Protein AF-A0A2U3KIM7-F1 (afdb_monomer_lite)

Structure (mmCIF, N/CA/C/O backbone):
data_AF-A0A2U3KIM7-F1
#
_entry.id   AF-A0A2U3KIM7-F1
#
loop_
_atom_site.group_PDB
_atom_site.id
_atom_site.type_symbol
_atom_site.label_atom_id
_atom_site.label_alt_id
_atom_site.label_comp_id
_atom_site.label_asym_id
_atom_site.label_entity_id
_atom_site.label_seq_id
_atom_site.pdbx_PDB_ins_code
_atom_site.Cartn_x
_atom_site.Cartn_y
_atom_site.Cartn_z
_atom_site.occupancy
_atom_site.B_iso_or_equiv
_atom_site.auth_seq_id
_atom_site.auth_comp_id
_atom_site.auth_asym_id
_atom_site.auth_atom_id
_atom_site.pdbx_PDB_model_num
ATOM 1 N N . MET A 1 1 ? 3.245 14.569 -12.315 1.00 52.94 1 MET A N 1
ATOM 2 C CA . MET A 1 1 ? 4.004 13.387 -12.781 1.00 52.94 1 MET A CA 1
ATOM 3 C C . MET A 1 1 ? 5.192 13.248 -11.845 1.00 52.94 1 MET A C 1
ATOM 5 O O . MET A 1 1 ? 5.835 14.264 -11.620 1.00 52.94 1 MET A O 1
ATOM 9 N N . ALA A 1 2 ? 5.418 12.082 -11.234 1.00 75.06 2 ALA A N 1
ATOM 10 C CA . ALA A 1 2 ? 6.559 11.905 -10.331 1.00 75.06 2 ALA A CA 1
ATOM 11 C C . ALA A 1 2 ? 7.874 12.003 -11.119 1.00 75.06 2 ALA A C 1
ATOM 13 O O . ALA A 1 2 ? 7.966 11.483 -12.234 1.00 75.06 2 ALA A O 1
ATOM 14 N N . SER A 1 3 ? 8.875 12.676 -10.561 1.00 87.75 3 SER A N 1
ATOM 15 C CA . SER A 1 3 ? 10.201 12.783 -11.170 1.00 87.75 3 SER A CA 1
ATOM 16 C C . SER A 1 3 ? 10.954 11.450 -11.094 1.00 87.75 3 SER A C 1
ATOM 18 O O . SER A 1 3 ? 10.698 10.617 -10.224 1.00 87.75 3 SER A O 1
ATOM 20 N N . ILE A 1 4 ? 11.939 11.246 -11.976 1.00 88.81 4 ILE A N 1
ATOM 21 C CA . ILE A 1 4 ? 12.802 10.050 -11.933 1.00 88.81 4 ILE A CA 1
ATOM 22 C C . ILE A 1 4 ? 13.505 9.935 -10.572 1.00 88.81 4 ILE A C 1
ATOM 24 O O . ILE A 1 4 ? 13.673 8.826 -10.068 1.00 88.81 4 ILE A O 1
ATOM 28 N N . ASN A 1 5 ? 13.859 11.068 -9.954 1.00 90.06 5 ASN A N 1
ATOM 29 C CA . ASN A 1 5 ? 14.461 11.073 -8.626 1.00 90.06 5 ASN A CA 1
ATOM 30 C C . ASN A 1 5 ? 13.493 10.556 -7.553 1.00 90.06 5 ASN A C 1
ATOM 32 O O . ASN A 1 5 ? 13.847 9.650 -6.806 1.00 90.06 5 ASN A O 1
ATOM 36 N N . GLU A 1 6 ? 12.249 11.041 -7.540 1.00 90.88 6 GLU A N 1
ATOM 37 C CA . GLU A 1 6 ? 11.217 10.558 -6.610 1.00 90.88 6 GLU A CA 1
ATOM 38 C C . GLU A 1 6 ? 10.935 9.064 -6.806 1.00 90.88 6 GLU A C 1
ATOM 40 O O . GLU A 1 6 ? 10.792 8.326 -5.833 1.00 90.88 6 GLU A O 1
ATOM 45 N N . ILE A 1 7 ? 10.902 8.589 -8.057 1.00 92.12 7 ILE A N 1
ATOM 46 C CA . ILE A 1 7 ? 10.733 7.162 -8.356 1.00 92.12 7 ILE A CA 1
ATOM 47 C C . ILE A 1 7 ? 11.924 6.361 -7.814 1.00 92.12 7 ILE A C 1
ATOM 49 O O . ILE A 1 7 ? 11.733 5.328 -7.171 1.00 92.12 7 ILE A O 1
ATOM 53 N N . ALA A 1 8 ? 13.152 6.831 -8.030 1.00 93.19 8 ALA A N 1
ATOM 54 C CA . ALA A 1 8 ? 14.349 6.168 -7.530 1.00 93.19 8 ALA A CA 1
ATOM 55 C C . ALA A 1 8 ? 14.376 6.127 -5.993 1.00 93.19 8 ALA A C 1
ATOM 57 O O . ALA A 1 8 ? 14.608 5.064 -5.416 1.00 93.19 8 ALA A O 1
ATOM 58 N N . GLU A 1 9 ? 14.090 7.242 -5.320 1.00 92.94 9 GLU A N 1
ATOM 59 C CA . GLU A 1 9 ? 13.983 7.337 -3.859 1.00 92.94 9 GLU A CA 1
ATOM 60 C C . GLU A 1 9 ? 12.891 6.403 -3.316 1.00 92.94 9 GLU A C 1
ATOM 62 O O . GLU A 1 9 ? 13.122 5.627 -2.381 1.00 92.94 9 GLU A O 1
ATOM 67 N N . ALA A 1 10 ? 11.722 6.382 -3.956 1.00 92.44 10 ALA A N 1
ATOM 68 C CA . ALA A 1 10 ? 10.619 5.520 -3.564 1.00 92.44 10 ALA A CA 1
ATOM 69 C C . ALA A 1 10 ? 10.944 4.035 -3.722 1.00 92.44 10 ALA A C 1
ATOM 71 O O . ALA A 1 10 ? 10.608 3.263 -2.829 1.00 92.44 10 ALA A O 1
ATOM 72 N N . ILE A 1 11 ? 11.657 3.618 -4.774 1.00 92.94 11 ILE A N 1
ATOM 73 C CA . ILE A 1 11 ? 12.003 2.204 -4.998 1.00 92.94 11 ILE A CA 1
ATOM 74 C C . ILE A 1 11 ? 13.241 1.787 -4.190 1.00 92.94 11 ILE A C 1
ATOM 76 O O . ILE A 1 11 ? 13.219 0.764 -3.511 1.00 92.94 11 ILE A O 1
ATOM 80 N N . TYR A 1 12 ? 14.302 2.592 -4.164 1.00 93.19 12 TYR A N 1
ATOM 81 C CA . TYR A 1 12 ? 15.618 2.184 -3.646 1.00 93.19 12 TYR A CA 1
ATOM 82 C C . TYR A 1 12 ? 16.113 2.975 -2.432 1.00 93.19 12 TYR A C 1
ATOM 84 O O . TYR A 1 12 ? 17.057 2.545 -1.776 1.00 93.19 12 TYR A O 1
ATOM 92 N N . GLY A 1 13 ? 15.491 4.109 -2.109 1.00 91.19 13 GLY A N 1
ATOM 93 C CA . GLY A 1 13 ? 15.881 4.937 -0.967 1.00 91.19 13 GLY A CA 1
ATOM 94 C C . GLY A 1 13 ? 15.505 4.335 0.384 1.00 91.19 13 GLY A C 1
ATOM 95 O O . GLY A 1 13 ? 14.656 3.449 0.482 1.00 91.19 13 GLY A O 1
ATOM 96 N N . THR A 1 14 ? 16.110 4.843 1.446 1.00 89.94 14 THR A N 1
ATOM 97 C CA . THR A 1 14 ? 15.705 4.549 2.825 1.00 89.94 14 THR A CA 1
ATOM 98 C C . THR A 1 14 ? 15.323 5.842 3.523 1.00 89.94 14 THR A C 1
ATOM 100 O O . THR A 1 14 ? 15.784 6.916 3.139 1.00 89.94 14 THR A O 1
ATOM 103 N N . GLU A 1 15 ? 14.448 5.757 4.522 1.00 88.88 15 GLU A N 1
ATOM 104 C CA . GLU A 1 15 ? 14.109 6.926 5.326 1.00 88.88 15 GLU A CA 1
ATOM 105 C C . GLU A 1 15 ? 15.321 7.316 6.184 1.00 88.88 15 GLU A C 1
ATOM 107 O O . GLU A 1 15 ? 15.834 6.515 6.967 1.00 88.88 15 GLU A O 1
ATOM 112 N N . GLN A 1 16 ? 15.816 8.537 5.989 1.00 85.56 16 GLN A N 1
ATOM 113 C CA . GLN A 1 16 ? 16.973 9.084 6.690 1.00 85.56 16 GLN A CA 1
ATOM 114 C C . GLN A 1 16 ? 16.682 10.514 7.144 1.00 85.56 16 GLN A C 1
ATOM 116 O O . GLN A 1 16 ? 16.015 11.284 6.455 1.00 85.56 16 GLN A O 1
ATOM 121 N N . GLY A 1 17 ? 17.206 10.881 8.309 1.00 77.00 17 GLY A N 1
ATOM 122 C CA . GLY A 1 17 ? 17.091 12.220 8.881 1.00 77.00 17 GLY A CA 1
ATOM 123 C C . GLY A 1 17 ? 17.516 12.207 10.344 1.00 77.00 17 GLY A C 1
ATOM 124 O O . GLY A 1 17 ? 17.283 11.220 11.042 1.00 77.00 17 GLY A O 1
ATOM 125 N N . LYS A 1 18 ? 18.179 13.279 10.791 1.00 65.06 18 LYS A N 1
ATOM 126 C CA . LYS A 1 18 ? 18.635 13.410 12.185 1.00 65.06 18 LYS A CA 1
ATOM 127 C C . LYS A 1 18 ? 17.477 13.729 13.132 1.00 65.06 18 LYS A C 1
ATOM 129 O O . LYS A 1 18 ? 17.447 13.200 14.236 1.00 65.06 18 LYS A O 1
ATOM 134 N N . ASP A 1 19 ? 16.504 14.507 12.656 1.00 69.94 19 ASP A N 1
ATOM 135 C CA . ASP A 1 19 ? 15.323 14.892 13.426 1.00 69.94 19 ASP A CA 1
ATOM 136 C C . ASP A 1 19 ? 14.083 14.193 12.893 1.00 69.94 19 ASP A C 1
ATOM 138 O O . ASP A 1 19 ? 13.948 13.958 11.691 1.00 69.94 19 ASP A O 1
ATOM 142 N N . THR A 1 20 ? 13.125 13.927 13.780 1.00 64.19 20 THR A N 1
ATOM 143 C CA . THR A 1 20 ? 11.857 13.292 13.410 1.00 64.19 20 THR A CA 1
ATOM 144 C C . THR A 1 20 ? 11.154 14.062 12.291 1.00 64.19 20 THR A C 1
ATOM 146 O O . THR A 1 20 ? 10.664 13.440 11.360 1.00 64.19 20 THR A O 1
ATOM 149 N N . ASN A 1 21 ? 11.155 15.396 12.296 1.00 67.25 21 ASN A N 1
ATOM 150 C CA . ASN A 1 21 ? 10.458 16.203 11.283 1.00 67.25 21 ASN A CA 1
ATOM 151 C C . ASN A 1 21 ? 11.204 16.374 9.948 1.00 67.25 21 ASN A C 1
ATOM 153 O O . ASN A 1 21 ? 10.602 16.849 8.989 1.00 67.25 21 ASN A O 1
ATOM 157 N N . SER A 1 22 ? 12.476 15.975 9.854 1.00 74.75 22 SER A N 1
ATOM 158 C CA . SER A 1 22 ? 13.285 16.108 8.632 1.00 74.75 22 SER A CA 1
ATOM 159 C C . SER A 1 22 ? 13.544 14.782 7.913 1.00 74.75 22 SER A C 1
ATOM 161 O O . SER A 1 22 ? 14.245 14.770 6.901 1.00 74.75 22 SER A O 1
ATOM 163 N N . LYS A 1 23 ? 12.962 13.672 8.393 1.00 84.69 23 LYS A N 1
ATOM 164 C CA . LYS A 1 23 ? 13.123 12.342 7.790 1.00 84.69 23 LYS A CA 1
ATOM 165 C C . LYS A 1 23 ? 12.540 12.284 6.384 1.00 84.69 23 LYS A C 1
ATOM 167 O O . LYS A 1 23 ? 11.332 12.413 6.208 1.00 84.69 23 LYS A O 1
ATOM 172 N N . ARG A 1 24 ? 13.389 12.061 5.384 1.00 87.38 24 ARG A N 1
ATOM 173 C CA . ARG A 1 24 ? 13.010 11.939 3.969 1.00 87.38 24 ARG A CA 1
ATOM 174 C C . ARG A 1 24 ? 13.570 10.654 3.385 1.00 87.38 24 ARG A C 1
ATOM 176 O O . ARG A 1 24 ? 14.497 10.062 3.934 1.00 87.38 24 ARG A O 1
ATOM 183 N N . LEU A 1 25 ? 13.007 10.227 2.262 1.00 88.12 25 LEU A N 1
ATOM 184 C CA . LEU A 1 25 ? 13.584 9.149 1.470 1.00 88.12 25 LEU A CA 1
ATOM 185 C C . LEU A 1 25 ? 14.869 9.650 0.819 1.00 88.12 25 LEU A C 1
ATOM 187 O O . LEU A 1 25 ? 14.854 10.634 0.090 1.00 88.12 25 LEU A O 1
ATOM 191 N N . VAL A 1 26 ? 15.982 8.981 1.104 1.00 89.06 26 VAL A N 1
ATOM 192 C CA . VAL A 1 26 ? 17.290 9.347 0.562 1.00 89.06 26 VAL A CA 1
ATOM 193 C C . VAL A 1 26 ? 17.934 8.119 -0.061 1.00 89.06 26 VAL A C 1
ATOM 195 O O . VAL A 1 26 ? 17.906 7.015 0.493 1.00 89.06 26 VAL A O 1
ATOM 198 N N . LEU A 1 27 ? 18.516 8.307 -1.242 1.00 88.81 27 LEU A N 1
ATOM 199 C CA . LEU A 1 27 ? 19.324 7.289 -1.897 1.00 88.81 27 LEU A CA 1
ATOM 200 C C . LEU A 1 27 ? 20.689 7.181 -1.227 1.00 88.81 27 LEU A C 1
ATOM 202 O O . LEU A 1 27 ? 21.325 8.179 -0.898 1.00 88.81 27 LEU A O 1
ATOM 206 N N . ARG A 1 28 ? 21.182 5.952 -1.080 1.00 85.38 28 ARG A N 1
ATOM 207 C CA . ARG A 1 28 ? 22.551 5.734 -0.619 1.00 85.38 28 ARG A CA 1
ATOM 208 C C . ARG A 1 28 ? 23.532 6.315 -1.639 1.00 85.38 28 ARG A C 1
ATOM 210 O O . ARG A 1 28 ? 23.523 5.916 -2.804 1.00 85.38 28 ARG A O 1
ATOM 217 N N . THR A 1 29 ? 24.391 7.217 -1.181 1.00 85.44 29 THR A N 1
ATOM 218 C CA . THR A 1 29 ? 25.494 7.773 -1.967 1.00 85.44 29 THR A CA 1
ATOM 219 C C . THR A 1 29 ? 26.794 7.034 -1.667 1.00 85.44 29 THR A C 1
ATOM 221 O O . THR A 1 29 ? 26.966 6.439 -0.599 1.00 85.44 29 THR A O 1
ATOM 224 N N . ASN A 1 30 ? 27.726 7.074 -2.616 1.00 81.12 30 ASN A N 1
ATOM 225 C CA . ASN A 1 30 ? 29.081 6.578 -2.390 1.00 81.12 30 ASN A CA 1
ATOM 226 C C . ASN A 1 30 ? 29.843 7.481 -1.401 1.00 81.12 30 ASN A C 1
ATOM 228 O O . ASN A 1 30 ? 29.477 8.635 -1.188 1.00 81.12 30 ASN A O 1
ATOM 232 N N . SER A 1 31 ? 30.915 6.952 -0.804 1.00 70.94 31 SER A N 1
ATOM 233 C CA . SER A 1 31 ? 31.724 7.609 0.239 1.00 70.94 31 SER A CA 1
ATOM 234 C C . SER A 1 31 ? 32.586 8.782 -0.246 1.00 70.94 31 SER A C 1
ATOM 236 O O . SER A 1 31 ? 33.329 9.360 0.548 1.00 70.94 31 SER A O 1
ATOM 238 N N . ASP A 1 32 ? 32.514 9.130 -1.530 1.00 71.69 32 ASP A N 1
ATOM 239 C CA . ASP A 1 32 ? 33.247 10.258 -2.093 1.00 71.69 32 ASP A CA 1
ATOM 240 C C . ASP A 1 32 ? 32.590 11.580 -1.665 1.00 71.69 32 ASP A C 1
ATOM 242 O O . ASP A 1 32 ? 31.481 11.916 -2.088 1.00 71.69 32 ASP A O 1
ATOM 246 N N . LYS A 1 33 ? 33.272 12.317 -0.781 1.00 64.50 33 LYS A N 1
ATOM 247 C CA . LYS A 1 33 ? 32.775 13.569 -0.190 1.00 64.50 33 LYS A CA 1
ATOM 248 C C . LYS A 1 33 ? 32.743 14.729 -1.189 1.00 64.50 33 LYS A C 1
ATOM 250 O O . LYS A 1 33 ? 32.050 15.706 -0.928 1.00 64.50 33 LYS A O 1
ATOM 255 N N . GLN A 1 34 ? 33.498 14.647 -2.285 1.00 65.00 34 GLN A N 1
ATOM 256 C CA . GLN A 1 34 ? 33.622 15.735 -3.262 1.00 65.00 34 GLN A CA 1
ATOM 257 C C . GLN A 1 34 ? 32.635 15.587 -4.424 1.00 65.00 34 GLN A C 1
ATOM 259 O O . GLN A 1 34 ? 32.196 16.594 -4.973 1.00 65.00 34 GLN A O 1
ATOM 264 N N . ASN A 1 35 ? 32.231 14.358 -4.763 1.00 67.12 35 ASN A N 1
ATOM 265 C CA . ASN A 1 35 ? 31.197 14.097 -5.765 1.00 67.12 35 ASN A CA 1
ATOM 266 C C . ASN A 1 35 ? 30.319 12.895 -5.363 1.00 67.12 35 ASN A C 1
ATOM 268 O O . ASN A 1 35 ? 30.551 11.769 -5.823 1.00 67.12 35 ASN A O 1
ATOM 272 N N . PRO A 1 36 ? 29.311 13.101 -4.496 1.00 71.88 36 PRO A N 1
ATOM 273 C CA . PRO A 1 36 ? 28.438 12.026 -4.050 1.00 71.88 36 PRO A CA 1
ATOM 274 C C . PRO A 1 36 ? 27.567 11.537 -5.211 1.00 71.88 36 PRO A C 1
ATOM 276 O O . PRO A 1 36 ? 26.540 12.123 -5.550 1.00 71.88 36 PRO A O 1
ATOM 279 N N . LYS A 1 37 ? 27.961 10.419 -5.822 1.00 78.12 37 LYS A N 1
ATOM 280 C CA . LYS A 1 37 ? 27.147 9.737 -6.833 1.00 78.12 37 LYS A CA 1
ATOM 281 C C . LYS A 1 37 ? 26.125 8.830 -6.153 1.00 78.12 37 LYS A C 1
ATOM 283 O O . LYS A 1 37 ? 26.481 8.038 -5.279 1.00 78.12 37 LYS A O 1
ATOM 288 N N . ALA A 1 38 ? 24.871 8.921 -6.592 1.00 86.00 38 ALA A N 1
ATOM 289 C CA . ALA A 1 38 ? 23.799 8.001 -6.225 1.00 86.00 38 ALA A CA 1
ATOM 290 C C . ALA A 1 38 ? 23.669 6.918 -7.317 1.00 86.00 38 ALA A C 1
ATOM 292 O O . ALA A 1 38 ? 22.984 7.144 -8.317 1.00 86.00 38 ALA A O 1
ATOM 293 N N . PRO A 1 39 ? 24.314 5.742 -7.178 1.00 87.50 39 PRO A N 1
ATOM 294 C CA . PRO A 1 39 ? 24.317 4.719 -8.229 1.00 87.50 39 PRO A CA 1
ATOM 295 C C . PRO A 1 39 ? 22.904 4.237 -8.581 1.00 87.50 39 PRO A C 1
ATOM 297 O O . PRO A 1 39 ? 22.605 3.979 -9.742 1.00 87.50 39 PRO A O 1
ATOM 300 N N . MET A 1 40 ? 22.008 4.189 -7.591 1.00 90.44 40 MET A N 1
ATOM 301 C CA . MET A 1 40 ? 20.617 3.779 -7.797 1.00 90.44 40 MET A CA 1
ATOM 302 C C . MET A 1 40 ? 19.799 4.805 -8.590 1.00 90.44 40 MET A C 1
ATOM 304 O O . MET A 1 40 ? 18.841 4.418 -9.253 1.00 90.44 40 MET A O 1
ATOM 308 N N . LEU A 1 41 ? 20.178 6.089 -8.558 1.00 91.44 41 LEU A N 1
ATOM 309 C CA . LEU A 1 41 ? 19.543 7.117 -9.384 1.00 91.44 41 LEU A CA 1
ATOM 310 C C . LEU A 1 41 ? 19.918 6.931 -10.854 1.00 91.44 41 LEU A C 1
ATOM 312 O O . LEU A 1 41 ? 19.042 6.943 -11.712 1.00 91.44 41 LEU A O 1
ATOM 316 N N . VAL A 1 42 ? 21.207 6.704 -11.126 1.00 90.62 42 VAL A N 1
ATOM 317 C CA . VAL A 1 42 ? 21.708 6.419 -12.479 1.00 90.62 42 VAL A CA 1
ATOM 318 C C . VAL A 1 42 ? 21.051 5.150 -13.020 1.00 90.62 42 VAL A C 1
ATOM 320 O O . VAL A 1 42 ? 20.480 5.169 -14.104 1.00 90.62 42 VAL A O 1
ATOM 323 N N . PHE A 1 43 ? 21.012 4.085 -12.215 1.00 91.25 43 PHE A N 1
ATOM 324 C CA . PHE A 1 43 ? 20.335 2.842 -12.580 1.00 91.25 43 PHE A CA 1
ATOM 325 C C . PHE A 1 43 ? 18.850 3.051 -12.912 1.00 91.25 43 PHE A C 1
ATOM 327 O O . PHE A 1 43 ? 18.365 2.541 -13.919 1.00 91.25 43 PHE A O 1
ATOM 334 N N . ALA A 1 44 ? 18.116 3.804 -12.085 1.00 92.38 44 ALA A N 1
ATOM 335 C CA . ALA A 1 44 ? 16.711 4.103 -12.347 1.00 92.38 44 ALA A CA 1
ATOM 336 C C . ALA A 1 44 ? 16.531 4.943 -13.621 1.00 92.38 44 ALA A C 1
ATOM 338 O O . ALA A 1 44 ? 15.619 4.671 -14.400 1.00 92.38 44 ALA A O 1
ATOM 339 N N . PHE A 1 45 ? 17.405 5.924 -13.856 1.00 93.38 45 PHE A N 1
ATOM 340 C CA . PHE A 1 45 ? 17.387 6.749 -15.061 1.00 93.38 45 PHE A CA 1
ATOM 341 C C . PHE A 1 45 ? 17.609 5.915 -16.324 1.00 93.38 45 PHE A C 1
ATOM 343 O O . PHE A 1 45 ? 16.783 5.967 -17.231 1.00 93.38 45 PHE A O 1
ATOM 350 N N . ASP A 1 46 ? 18.659 5.093 -16.363 1.00 93.50 46 ASP A N 1
ATOM 351 C CA . ASP A 1 46 ? 18.988 4.268 -17.532 1.00 93.50 46 ASP A CA 1
ATOM 352 C C . ASP A 1 46 ? 17.869 3.277 -17.871 1.00 93.50 46 ASP A C 1
ATOM 354 O O . ASP A 1 46 ? 17.585 3.015 -19.039 1.00 93.50 46 ASP A O 1
ATOM 358 N N . ARG A 1 47 ? 17.192 2.753 -16.845 1.00 93.62 47 ARG A N 1
ATOM 359 C CA . ARG A 1 47 ? 16.075 1.813 -16.991 1.00 93.62 47 ARG A CA 1
ATOM 360 C C . ARG A 1 47 ? 14.774 2.477 -17.436 1.00 93.62 47 ARG A C 1
ATOM 362 O O . ARG A 1 47 ? 14.017 1.858 -18.176 1.00 93.62 47 ARG A O 1
ATOM 369 N N . LEU A 1 48 ? 14.493 3.696 -16.973 1.00 92.81 48 LEU A N 1
ATOM 370 C CA . LEU A 1 48 ? 13.244 4.408 -17.275 1.00 92.81 48 LEU A CA 1
ATOM 371 C C . LEU A 1 48 ? 13.337 5.276 -18.531 1.00 92.81 48 LEU A C 1
ATOM 373 O O . LEU A 1 48 ? 12.308 5.566 -19.139 1.00 92.81 48 LEU A O 1
ATOM 377 N N . ARG A 1 49 ? 14.542 5.681 -18.944 1.00 93.38 49 ARG A N 1
ATOM 378 C CA . ARG A 1 49 ? 14.753 6.521 -20.127 1.00 93.38 49 ARG A CA 1
ATOM 379 C C . ARG A 1 49 ? 14.108 5.930 -21.396 1.00 93.38 49 ARG A C 1
ATOM 381 O O . ARG A 1 49 ? 13.368 6.678 -22.033 1.00 93.38 49 ARG A O 1
ATOM 388 N N . PRO A 1 50 ? 14.283 4.638 -21.746 1.00 93.06 50 PRO A N 1
ATOM 389 C CA . PRO A 1 50 ? 13.618 4.055 -22.917 1.00 93.06 50 PRO A CA 1
ATOM 390 C C . PRO A 1 50 ? 12.090 4.031 -22.786 1.00 93.06 50 PRO A C 1
ATOM 392 O O . PRO A 1 50 ? 11.374 4.188 -23.768 1.00 93.06 50 PRO A O 1
ATOM 395 N N . CYS A 1 51 ? 11.559 3.879 -21.569 1.00 92.19 51 CYS A N 1
ATOM 396 C CA . CYS A 1 51 ? 10.112 3.894 -21.335 1.00 92.19 51 CYS A CA 1
ATOM 397 C C . CYS A 1 51 ? 9.502 5.277 -21.584 1.00 92.19 51 CYS A C 1
ATOM 399 O O . CYS A 1 51 ? 8.361 5.380 -22.030 1.00 92.19 51 CYS A O 1
ATOM 401 N N . ILE A 1 52 ? 10.256 6.335 -21.271 1.00 89.56 52 ILE A N 1
ATOM 402 C CA . ILE A 1 52 ? 9.817 7.726 -21.414 1.00 89.56 52 ILE A CA 1
ATOM 403 C C . ILE A 1 52 ? 9.986 8.209 -22.857 1.00 89.56 52 ILE A C 1
ATOM 405 O O . ILE A 1 52 ? 9.092 8.871 -23.374 1.00 89.56 52 ILE A O 1
ATOM 409 N N . ILE A 1 53 ? 11.122 7.901 -23.493 1.00 93.06 53 ILE A N 1
ATOM 410 C CA . ILE A 1 53 ? 11.451 8.395 -24.839 1.00 93.06 53 ILE A CA 1
ATOM 411 C C . ILE A 1 53 ? 10.819 7.511 -25.915 1.00 93.06 53 ILE A C 1
ATOM 413 O O . ILE A 1 53 ? 10.122 8.014 -26.790 1.00 93.06 53 ILE A O 1
ATOM 417 N N . ASP A 1 54 ? 11.033 6.198 -25.826 1.00 92.31 54 ASP A N 1
ATOM 418 C CA . ASP A 1 54 ? 10.678 5.243 -26.882 1.00 92.31 54 ASP A CA 1
ATOM 419 C C . ASP A 1 54 ? 9.342 4.533 -26.606 1.00 92.31 54 ASP A C 1
ATOM 421 O O . ASP A 1 54 ? 8.917 3.666 -27.366 1.00 92.31 54 ASP A O 1
ATOM 425 N N . GLY A 1 55 ? 8.682 4.855 -25.487 1.00 89.00 55 GLY A N 1
ATOM 426 C CA . GLY A 1 55 ? 7.447 4.192 -25.067 1.00 89.00 55 GLY A CA 1
ATOM 427 C C . GLY A 1 55 ? 7.634 2.716 -24.703 1.00 89.00 55 GLY A C 1
ATOM 428 O O . GLY A 1 55 ? 6.653 1.973 -24.674 1.00 89.00 55 GLY A O 1
ATOM 429 N N . ALA A 1 56 ? 8.872 2.287 -24.427 1.00 91.44 56 ALA A N 1
ATOM 430 C CA . ALA A 1 56 ? 9.183 0.909 -24.068 1.00 91.44 56 ALA A CA 1
ATOM 431 C C . ALA A 1 56 ? 8.427 0.448 -22.808 1.00 91.44 56 ALA A C 1
ATOM 433 O O . ALA A 1 56 ? 8.029 1.252 -21.958 1.00 91.44 56 ALA A O 1
ATOM 434 N N . VAL A 1 57 ? 8.273 -0.871 -22.675 1.00 92.75 57 VAL A N 1
ATOM 435 C CA . VAL A 1 57 ? 7.610 -1.489 -21.520 1.00 92.75 57 VAL A CA 1
ATOM 436 C C . VAL A 1 57 ? 8.334 -1.173 -20.216 1.00 92.75 57 VAL A C 1
ATOM 438 O O . VAL A 1 57 ? 9.567 -1.129 -20.168 1.00 92.75 57 VAL A O 1
ATOM 441 N N . ILE A 1 58 ? 7.575 -0.977 -19.140 1.00 93.50 58 ILE A N 1
ATOM 442 C CA . ILE A 1 58 ? 8.158 -0.658 -17.844 1.00 93.50 58 ILE A CA 1
ATOM 443 C C . ILE A 1 58 ? 8.891 -1.880 -17.256 1.00 93.50 58 ILE A C 1
ATOM 445 O O . ILE A 1 58 ? 8.338 -2.988 -17.244 1.00 93.50 58 ILE A O 1
ATOM 449 N N . PRO A 1 59 ? 10.121 -1.723 -16.726 1.00 94.56 59 PRO A N 1
ATOM 450 C CA . PRO A 1 59 ? 10.884 -2.846 -16.196 1.00 94.56 59 PRO A CA 1
ATOM 451 C C . PRO A 1 59 ? 10.155 -3.539 -15.039 1.00 94.56 59 PRO A C 1
ATOM 453 O O . PRO A 1 59 ? 9.886 -2.954 -13.986 1.00 94.56 59 PRO A O 1
ATOM 456 N N . HIS A 1 60 ? 9.833 -4.818 -15.227 1.00 92.94 60 HIS A N 1
ATOM 457 C CA . HIS A 1 60 ? 9.038 -5.589 -14.270 1.00 92.94 60 HIS A CA 1
ATOM 458 C C . HIS A 1 60 ? 9.733 -5.767 -12.909 1.00 92.94 60 HIS A C 1
ATOM 460 O O . HIS A 1 60 ? 9.074 -5.847 -11.873 1.00 92.94 60 HIS A O 1
ATOM 466 N N . ASP A 1 61 ? 11.063 -5.805 -12.888 1.00 94.31 61 ASP A N 1
ATOM 467 C CA . ASP A 1 61 ? 11.859 -5.831 -11.663 1.00 94.31 61 ASP A CA 1
ATOM 468 C C . ASP A 1 61 ? 11.686 -4.551 -10.833 1.00 94.31 61 ASP A C 1
ATOM 470 O O . ASP A 1 61 ? 11.527 -4.645 -9.616 1.00 94.31 61 ASP A O 1
ATOM 474 N N . MET A 1 62 ? 11.608 -3.381 -11.478 1.00 95.06 62 MET A N 1
ATOM 475 C CA . MET A 1 62 ? 11.321 -2.111 -10.799 1.00 95.06 62 MET A CA 1
ATOM 476 C C . MET A 1 62 ? 9.908 -2.088 -10.212 1.00 95.06 62 MET A C 1
ATOM 478 O O . MET A 1 62 ? 9.727 -1.697 -9.059 1.00 95.06 62 MET A O 1
ATOM 482 N N . VAL A 1 63 ? 8.911 -2.566 -10.966 1.00 95.62 63 VAL A N 1
ATOM 483 C CA . VAL A 1 63 ? 7.523 -2.685 -10.481 1.00 95.62 63 VAL A CA 1
ATOM 484 C C . VAL A 1 63 ? 7.463 -3.619 -9.272 1.00 95.62 63 VAL A C 1
ATOM 486 O O . VAL A 1 63 ? 6.871 -3.282 -8.247 1.00 95.62 63 VAL A O 1
ATOM 489 N N . ARG A 1 64 ? 8.121 -4.781 -9.353 1.00 94.81 64 ARG A N 1
ATOM 490 C CA . ARG A 1 64 ? 8.190 -5.745 -8.250 1.00 94.81 64 ARG A CA 1
ATOM 491 C C . ARG A 1 64 ? 8.856 -5.141 -7.015 1.00 94.81 64 ARG A C 1
ATOM 493 O O . ARG A 1 64 ? 8.339 -5.327 -5.916 1.00 94.81 64 ARG A O 1
ATOM 500 N N . ALA A 1 65 ? 9.969 -4.429 -7.183 1.00 94.81 65 ALA A N 1
ATOM 501 C CA . ALA A 1 65 ? 10.668 -3.766 -6.086 1.00 94.81 65 ALA A CA 1
ATOM 502 C C . ALA A 1 65 ? 9.782 -2.704 -5.414 1.00 94.81 65 ALA A C 1
ATOM 504 O O . ALA A 1 65 ? 9.672 -2.690 -4.188 1.00 94.81 65 ALA A O 1
ATOM 505 N N . ALA A 1 66 ? 9.079 -1.888 -6.205 1.00 95.94 66 ALA A N 1
ATOM 506 C CA . ALA A 1 66 ? 8.139 -0.893 -5.696 1.00 95.94 66 ALA A CA 1
ATOM 507 C C . ALA A 1 66 ? 7.002 -1.536 -4.887 1.00 95.94 66 ALA A C 1
ATOM 509 O O . ALA A 1 66 ? 6.721 -1.109 -3.770 1.00 95.94 66 ALA A O 1
ATOM 510 N N . VAL A 1 67 ? 6.390 -2.607 -5.410 1.00 95.94 67 VAL A N 1
ATOM 511 C CA . VAL A 1 67 ? 5.318 -3.345 -4.721 1.00 95.94 67 VAL A CA 1
ATOM 512 C C . VAL A 1 67 ? 5.819 -3.955 -3.415 1.00 95.94 67 VAL A C 1
ATOM 514 O O . VAL A 1 67 ? 5.169 -3.796 -2.386 1.00 95.94 67 VAL A O 1
ATOM 517 N N . GLN A 1 68 ? 6.976 -4.623 -3.419 1.00 94.75 68 GLN A N 1
ATOM 518 C CA . GLN A 1 68 ? 7.551 -5.225 -2.207 1.00 94.75 68 GLN A CA 1
ATOM 519 C C . GLN A 1 68 ? 7.820 -4.182 -1.124 1.00 94.75 68 GLN A C 1
ATOM 521 O O . GLN A 1 68 ? 7.535 -4.409 0.050 1.00 94.75 68 GLN A O 1
ATOM 526 N N . LYS A 1 69 ? 8.320 -3.017 -1.526 1.00 94.31 69 LYS A N 1
ATOM 527 C CA . LYS A 1 69 ? 8.630 -1.927 -0.611 1.00 94.31 69 LYS A CA 1
ATOM 528 C C . LYS A 1 69 ? 7.371 -1.250 -0.058 1.00 94.31 69 LYS A C 1
ATOM 530 O O . LYS A 1 69 ? 7.259 -1.083 1.152 1.00 94.31 69 LYS A O 1
ATOM 535 N N . ALA A 1 70 ? 6.375 -0.988 -0.905 1.00 96.31 70 ALA A N 1
ATOM 536 C CA . ALA A 1 70 ? 5.055 -0.508 -0.482 1.00 96.31 70 ALA A CA 1
ATOM 537 C C . ALA A 1 70 ? 4.284 -1.532 0.373 1.00 96.31 70 ALA A C 1
ATOM 539 O O . ALA A 1 70 ? 3.410 -1.162 1.147 1.00 96.31 70 ALA A O 1
ATOM 540 N N . SER A 1 71 ? 4.617 -2.823 0.282 1.00 95.88 71 SER A N 1
ATOM 541 C CA . SER A 1 71 ? 4.030 -3.864 1.135 1.00 95.88 71 SER A CA 1
ATOM 542 C C . SER A 1 71 ? 4.524 -3.813 2.587 1.00 95.88 71 SER A C 1
ATOM 544 O O . SER A 1 71 ? 3.997 -4.548 3.422 1.00 95.88 71 SER A O 1
ATOM 546 N N . ASN A 1 72 ? 5.537 -2.996 2.896 1.00 94.81 72 ASN A N 1
ATOM 547 C CA . ASN A 1 72 ? 6.145 -2.891 4.219 1.00 94.81 72 ASN A CA 1
ATOM 548 C C . ASN A 1 72 ? 6.030 -1.459 4.788 1.00 94.81 72 ASN A C 1
ATOM 550 O O . ASN A 1 72 ? 7.026 -0.734 4.829 1.00 94.81 72 ASN A O 1
ATOM 554 N N . PRO A 1 73 ? 4.839 -1.038 5.254 1.00 93.75 73 PRO A N 1
ATOM 555 C CA . PRO A 1 73 ? 4.645 0.289 5.846 1.00 93.75 73 PRO A CA 1
ATOM 556 C C . PRO A 1 73 ? 5.498 0.525 7.100 1.00 93.75 73 PRO A C 1
ATOM 558 O O . PRO A 1 73 ? 5.863 1.660 7.377 1.00 93.75 73 PRO A O 1
ATOM 561 N N . LEU A 1 74 ? 5.873 -0.535 7.829 1.00 93.50 74 LEU A N 1
ATOM 562 C CA . LEU A 1 74 ? 6.704 -0.450 9.038 1.00 93.50 74 LEU A CA 1
ATOM 563 C C . LEU A 1 74 ? 8.136 0.035 8.773 1.00 93.50 74 LEU A C 1
ATOM 565 O O . LEU A 1 74 ? 8.850 0.360 9.716 1.00 93.50 74 LEU A O 1
ATOM 569 N N . ALA A 1 75 ? 8.568 0.072 7.511 1.00 92.12 75 ALA A N 1
ATOM 570 C CA . ALA A 1 75 ? 9.864 0.624 7.132 1.00 92.12 75 ALA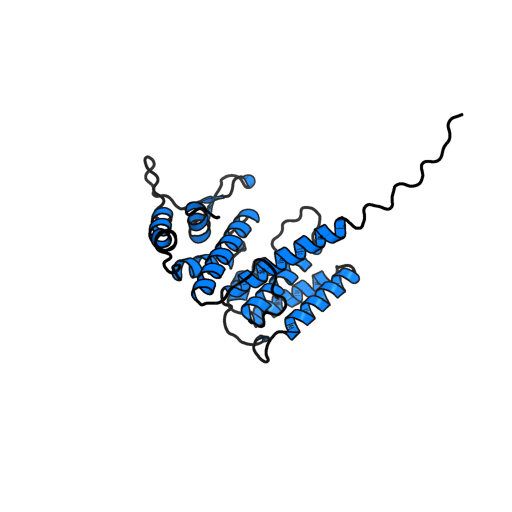 A CA 1
ATOM 571 C C . ALA A 1 75 ? 9.926 2.160 7.222 1.00 92.12 75 ALA A C 1
ATOM 573 O O . ALA A 1 75 ? 11.002 2.724 7.018 1.00 92.12 75 ALA A O 1
ATOM 574 N N . TYR A 1 76 ? 8.796 2.823 7.486 1.00 92.00 76 TYR A N 1
ATOM 575 C CA . TYR A 1 76 ? 8.673 4.275 7.507 1.00 92.00 76 TYR A CA 1
ATOM 576 C C . TYR A 1 76 ? 8.093 4.737 8.834 1.00 92.00 76 TYR A C 1
ATOM 578 O O . TYR A 1 76 ? 7.022 4.299 9.250 1.00 92.00 76 TYR A O 1
ATOM 586 N N . GLU A 1 77 ? 8.767 5.679 9.474 1.00 88.81 77 GLU A N 1
ATOM 587 C CA . GLU A 1 77 ? 8.232 6.368 10.639 1.00 88.81 77 GLU A CA 1
ATOM 588 C C . GLU A 1 77 ? 7.220 7.439 10.233 1.00 88.81 77 GLU A C 1
ATOM 590 O O . GLU A 1 77 ? 6.270 7.714 10.968 1.00 88.81 77 GLU A O 1
ATOM 595 N N . LYS A 1 78 ? 7.413 8.070 9.067 1.00 89.38 78 LYS A N 1
ATOM 596 C CA . LYS A 1 78 ? 6.518 9.124 8.588 1.00 89.38 78 LYS A CA 1
ATOM 597 C C . LYS A 1 78 ? 5.510 8.612 7.573 1.00 89.38 78 LYS A C 1
ATOM 599 O O . LYS A 1 78 ? 5.862 8.096 6.514 1.00 89.38 78 LYS A O 1
ATOM 604 N N . GLU A 1 79 ? 4.234 8.889 7.853 1.00 88.56 79 GLU A N 1
ATOM 605 C CA . GLU A 1 79 ? 3.121 8.512 6.977 1.00 88.56 79 GLU A CA 1
ATOM 606 C C . GLU A 1 79 ? 3.281 9.087 5.562 1.00 88.56 79 GLU A C 1
ATOM 608 O O . GLU A 1 79 ? 2.974 8.398 4.593 1.00 88.56 79 GLU A O 1
ATOM 613 N N . PHE A 1 80 ? 3.807 10.308 5.414 1.00 90.19 80 PHE A N 1
ATOM 614 C CA . PHE A 1 80 ? 3.993 10.906 4.090 1.00 90.19 80 PHE A CA 1
ATOM 615 C C . PHE A 1 80 ? 5.009 10.128 3.234 1.00 90.19 80 PHE A C 1
ATOM 617 O O . PHE A 1 80 ? 4.763 9.930 2.049 1.00 90.19 80 PHE A O 1
ATOM 624 N N . ASN A 1 81 ? 6.101 9.620 3.825 1.00 92.88 81 ASN A N 1
ATOM 625 C CA . ASN A 1 81 ? 7.097 8.820 3.106 1.00 92.88 81 ASN A CA 1
ATOM 626 C C . ASN A 1 81 ? 6.482 7.502 2.622 1.00 92.88 81 ASN A C 1
ATOM 628 O O . ASN A 1 81 ? 6.661 7.118 1.465 1.00 92.88 81 ASN A O 1
ATOM 632 N N . TYR A 1 82 ? 5.691 6.851 3.479 1.00 94.19 82 TYR A N 1
ATOM 633 C CA . TYR A 1 82 ? 4.939 5.661 3.091 1.00 94.19 82 TYR A CA 1
ATOM 634 C C . TYR A 1 82 ? 3.922 5.954 1.976 1.00 94.19 82 TYR A C 1
ATOM 636 O O . TYR A 1 82 ? 3.868 5.219 0.991 1.00 94.19 82 TYR A O 1
ATOM 644 N N . GLN A 1 83 ? 3.153 7.044 2.080 1.00 92.88 83 GLN A N 1
ATOM 645 C CA . GLN A 1 83 ? 2.185 7.440 1.051 1.00 92.88 83 GLN A CA 1
ATOM 646 C C . GLN A 1 83 ? 2.863 7.706 -0.301 1.00 92.88 83 GLN A C 1
ATOM 648 O O . GLN A 1 83 ? 2.373 7.232 -1.324 1.00 92.88 83 GLN A O 1
ATOM 653 N N . CYS A 1 84 ? 4.014 8.389 -0.324 1.00 93.44 84 CYS A N 1
ATOM 654 C CA . CYS A 1 84 ? 4.793 8.589 -1.549 1.00 93.44 84 CYS A CA 1
ATOM 655 C C . CYS A 1 84 ? 5.173 7.253 -2.204 1.00 93.44 84 CYS A C 1
ATOM 657 O O . CYS A 1 84 ? 4.960 7.064 -3.403 1.00 93.44 84 CYS A O 1
ATOM 659 N N . VAL A 1 85 ? 5.682 6.303 -1.416 1.00 95.94 85 VAL A N 1
ATOM 660 C CA . VAL A 1 85 ? 6.070 4.969 -1.901 1.00 95.94 85 VAL A CA 1
ATOM 661 C C . VAL A 1 85 ? 4.859 4.196 -2.419 1.00 95.94 85 VAL A C 1
ATOM 663 O O . VAL A 1 85 ? 4.929 3.608 -3.497 1.00 95.94 85 VAL A O 1
ATOM 666 N N . LEU A 1 86 ? 3.739 4.229 -1.693 1.00 95.88 86 LEU A N 1
ATOM 667 C CA . LEU A 1 86 ? 2.493 3.576 -2.085 1.00 95.88 86 LEU A CA 1
ATOM 668 C C . LEU A 1 86 ? 1.956 4.127 -3.412 1.00 95.88 86 LEU A C 1
ATOM 670 O O . LEU A 1 86 ? 1.662 3.346 -4.319 1.00 95.88 86 LEU A O 1
ATOM 674 N N . HIS A 1 87 ? 1.863 5.452 -3.557 1.00 94.75 87 HIS A N 1
ATOM 675 C CA . HIS A 1 87 ? 1.349 6.084 -4.774 1.00 94.75 87 HIS A CA 1
ATOM 676 C C . HIS A 1 87 ? 2.259 5.826 -5.982 1.00 94.75 87 HIS A C 1
ATOM 678 O O . HIS A 1 87 ? 1.767 5.567 -7.085 1.00 94.75 87 HIS A O 1
ATOM 684 N N . ILE A 1 88 ? 3.583 5.847 -5.793 1.00 95.44 88 ILE A N 1
ATOM 685 C CA . ILE A 1 88 ? 4.540 5.523 -6.859 1.00 95.44 88 ILE A CA 1
ATOM 686 C C . ILE A 1 88 ? 4.422 4.046 -7.245 1.00 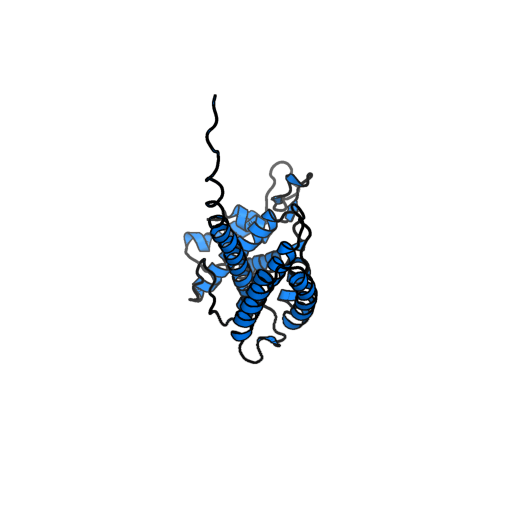95.44 88 ILE A C 1
ATOM 688 O O . ILE A 1 88 ? 4.321 3.742 -8.432 1.00 95.44 88 ILE A O 1
ATOM 692 N N . ALA A 1 89 ? 4.344 3.129 -6.276 1.00 96.06 89 ALA A N 1
ATOM 693 C CA . ALA A 1 89 ? 4.136 1.709 -6.554 1.00 96.06 89 ALA A CA 1
ATOM 694 C C . ALA A 1 89 ? 2.831 1.464 -7.324 1.00 96.06 89 ALA A C 1
ATOM 696 O O . ALA A 1 89 ? 2.833 0.736 -8.318 1.00 96.06 89 ALA A O 1
ATOM 697 N N . CYS A 1 90 ? 1.738 2.121 -6.926 1.00 95.38 90 CYS A N 1
ATOM 698 C CA . CYS A 1 90 ? 0.464 2.063 -7.638 1.00 95.38 90 CYS A CA 1
ATOM 699 C C . CYS A 1 90 ? 0.590 2.609 -9.065 1.00 95.38 90 CYS A C 1
ATOM 701 O O . CYS A 1 90 ? 0.119 1.969 -9.998 1.00 95.38 90 CYS A O 1
ATOM 703 N N . SER A 1 91 ? 1.276 3.735 -9.263 1.00 93.75 91 SER A N 1
ATOM 704 C CA . SER A 1 91 ? 1.471 4.341 -10.589 1.00 93.75 91 SER A CA 1
ATOM 705 C C . SER A 1 91 ? 2.268 3.432 -11.533 1.00 93.75 91 SER A C 1
ATOM 707 O O . SER A 1 91 ? 1.854 3.200 -12.670 1.00 93.75 91 SER A O 1
ATOM 709 N N . LEU A 1 92 ? 3.373 2.854 -11.048 1.00 94.44 92 LEU A N 1
ATOM 710 C CA . LEU A 1 92 ? 4.192 1.898 -11.806 1.00 94.44 92 LEU A CA 1
ATOM 711 C C . LEU A 1 92 ? 3.396 0.637 -12.156 1.00 94.44 92 LEU A C 1
ATOM 713 O O . LEU A 1 92 ? 3.498 0.111 -13.263 1.00 94.44 92 LEU A O 1
ATOM 717 N N . LEU A 1 93 ? 2.570 0.167 -11.223 1.00 94.81 93 LEU A N 1
ATOM 718 C CA . LEU A 1 93 ? 1.733 -1.002 -11.427 1.00 94.81 93 LEU A CA 1
ATOM 719 C C . LEU A 1 93 ? 0.593 -0.741 -12.421 1.00 94.81 93 LEU A C 1
ATOM 721 O O . LEU A 1 93 ? 0.340 -1.590 -13.274 1.00 94.81 93 LEU A O 1
ATOM 725 N N . LYS A 1 94 ? -0.062 0.428 -12.357 1.00 93.50 94 LYS A N 1
ATOM 726 C CA . LYS A 1 94 ? -1.057 0.850 -13.356 1.00 93.50 94 LYS A CA 1
ATOM 727 C C . LYS A 1 94 ? -0.435 0.866 -14.748 1.00 93.50 94 LYS A C 1
ATOM 729 O O . LYS A 1 94 ? -1.004 0.283 -15.664 1.00 93.50 94 LYS A O 1
ATOM 734 N N . ARG A 1 95 ? 0.768 1.441 -14.893 1.00 92.81 95 ARG A N 1
ATOM 735 C CA . ARG A 1 95 ? 1.505 1.429 -16.166 1.00 92.81 95 ARG A CA 1
ATOM 736 C C . ARG A 1 95 ? 1.788 0.005 -16.653 1.00 92.81 95 ARG A C 1
ATOM 738 O O . ARG A 1 95 ? 1.503 -0.305 -17.803 1.00 92.81 95 ARG A O 1
ATOM 745 N N . HIS A 1 96 ? 2.274 -0.866 -15.771 1.00 93.81 96 HIS A N 1
ATOM 746 C CA . HIS A 1 96 ? 2.569 -2.262 -16.103 1.00 93.81 96 HIS A CA 1
ATOM 747 C C . HIS A 1 96 ? 1.347 -3.045 -16.608 1.00 93.81 96 HIS A C 1
ATOM 749 O O . HIS A 1 96 ? 1.469 -3.903 -17.481 1.00 93.81 96 HIS A O 1
ATOM 755 N N . TYR A 1 97 ? 0.166 -2.785 -16.046 1.00 92.19 97 TYR A N 1
ATOM 756 C CA . TYR A 1 97 ? -1.071 -3.432 -16.480 1.00 92.19 97 TYR A CA 1
ATOM 757 C C . TYR A 1 97 ? -1.681 -2.789 -17.723 1.00 92.19 97 TYR A C 1
ATOM 759 O O . TYR A 1 97 ? -2.231 -3.517 -18.549 1.00 92.19 97 TYR A O 1
ATOM 767 N N . TRP A 1 98 ? -1.516 -1.478 -17.910 1.00 91.75 98 TRP A N 1
ATOM 768 C CA . TRP A 1 98 ? -1.917 -0.805 -19.145 1.00 91.75 98 TRP A CA 1
ATOM 769 C C . TRP A 1 98 ? -1.182 -1.407 -20.349 1.00 91.75 98 TRP A C 1
ATOM 771 O O . TRP A 1 98 ? -1.808 -1.750 -21.346 1.00 91.75 98 TRP A O 1
ATOM 781 N N . GLU A 1 99 ? 0.117 -1.683 -20.227 1.00 89.69 99 GLU A N 1
ATOM 782 C CA . GLU A 1 99 ? 0.897 -2.375 -21.268 1.00 89.69 99 GLU A CA 1
ATOM 783 C C . GLU A 1 99 ? 0.369 -3.787 -21.596 1.00 89.69 99 GLU A C 1
ATOM 785 O O . GLU A 1 99 ? 0.652 -4.326 -22.662 1.00 89.69 99 GLU A O 1
ATOM 790 N N . LYS A 1 100 ? -0.437 -4.377 -20.705 1.00 88.44 100 LYS A N 1
ATOM 791 C CA . LYS A 1 100 ? -1.121 -5.668 -20.884 1.00 88.44 100 LYS A CA 1
ATOM 792 C C . LYS A 1 100 ? -2.593 -5.524 -21.297 1.00 88.44 100 LYS A C 1
ATOM 794 O O . LYS A 1 100 ? -3.321 -6.512 -21.279 1.00 88.44 100 LYS A O 1
ATOM 799 N N . GLY A 1 101 ? -3.042 -4.313 -21.624 1.00 88.44 101 GLY A N 1
ATOM 800 C CA . GLY A 1 101 ? -4.419 -4.013 -22.025 1.00 88.44 101 GLY A CA 1
ATOM 801 C C . GLY A 1 101 ? -5.413 -3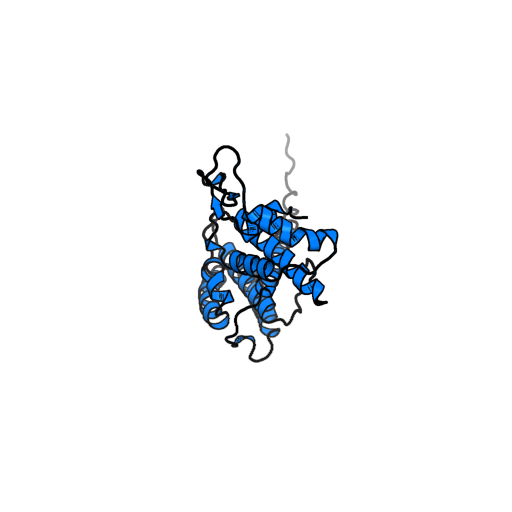.857 -20.870 1.00 88.44 101 GLY A C 1
ATOM 802 O O . GLY A 1 101 ? -6.611 -3.766 -21.118 1.00 88.44 101 GLY A O 1
ATOM 803 N N . VAL A 1 102 ? -4.952 -3.818 -19.615 1.00 88.31 102 VAL A N 1
ATOM 804 C CA . VAL A 1 102 ? -5.816 -3.630 -18.440 1.00 88.31 102 VAL A CA 1
ATOM 805 C C . VAL A 1 102 ? -5.712 -2.187 -17.958 1.00 88.31 102 VAL A C 1
ATOM 807 O O . VAL A 1 102 ? -4.662 -1.756 -17.481 1.00 88.31 102 VAL A O 1
ATOM 810 N N . ILE A 1 103 ? -6.813 -1.448 -18.063 1.00 86.88 103 ILE A N 1
ATOM 811 C CA . ILE A 1 103 ? -6.894 -0.045 -17.653 1.00 86.88 103 ILE A CA 1
ATOM 812 C C . ILE A 1 103 ? -7.463 0.018 -16.236 1.00 86.88 103 ILE A C 1
ATOM 814 O O . ILE A 1 103 ? -8.498 -0.574 -15.946 1.00 86.88 103 ILE A O 1
ATOM 818 N N . PHE A 1 104 ? -6.761 0.726 -15.354 1.00 85.62 104 PHE A N 1
ATOM 819 C CA . PHE A 1 104 ? -7.231 1.033 -14.007 1.00 85.62 104 PHE A CA 1
ATOM 820 C C . PHE A 1 104 ? -7.506 2.526 -13.904 1.00 85.62 104 PHE A C 1
ATOM 822 O O . PHE A 1 104 ? -6.579 3.331 -14.036 1.00 85.62 104 PHE A O 1
ATOM 829 N N . ASP A 1 105 ? -8.746 2.877 -13.588 1.00 83.12 105 ASP A N 1
ATOM 830 C CA . ASP A 1 105 ? -9.124 4.262 -13.341 1.00 83.12 105 ASP A CA 1
ATOM 831 C C . ASP A 1 105 ? -8.507 4.806 -12.046 1.00 83.12 105 ASP A C 1
ATOM 833 O O . ASP A 1 105 ? -7.859 4.108 -11.251 1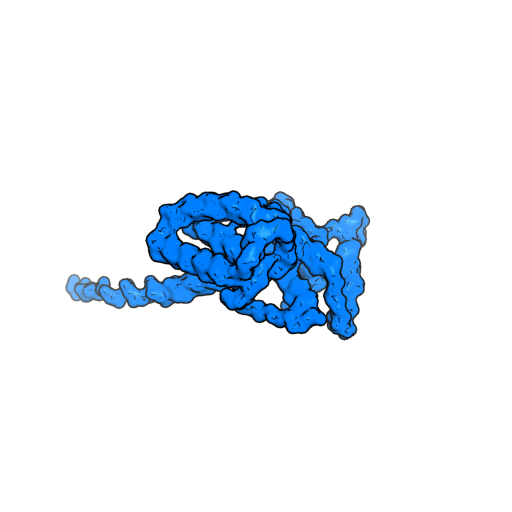.00 83.12 105 ASP A O 1
ATOM 837 N N . MET A 1 106 ? -8.638 6.116 -11.852 1.00 76.25 106 MET A N 1
ATOM 838 C CA . MET A 1 106 ? -8.233 6.769 -10.604 1.00 76.25 106 MET A CA 1
ATOM 839 C C . MET A 1 106 ? -9.221 6.492 -9.467 1.00 76.25 106 MET A C 1
ATOM 841 O O . MET A 1 106 ? -8.845 6.574 -8.299 1.00 76.25 106 MET A O 1
ATOM 845 N N . GLU A 1 107 ? -10.451 6.117 -9.806 1.00 87.94 107 GLU A N 1
ATOM 846 C CA . GLU A 1 107 ? -11.514 5.838 -8.853 1.00 87.94 107 GLU A CA 1
ATOM 847 C C . GLU A 1 107 ? -11.535 4.376 -8.390 1.00 87.94 107 GLU A C 1
ATOM 849 O O . GLU A 1 107 ? -10.913 3.483 -8.965 1.00 87.94 107 GLU A O 1
ATOM 854 N N . LEU A 1 108 ? -12.248 4.140 -7.289 1.00 92.75 108 LEU A N 1
ATOM 855 C CA . LEU A 1 108 ? -12.476 2.804 -6.755 1.00 92.75 108 LEU A CA 1
ATOM 856 C C . LEU A 1 108 ? -13.426 2.025 -7.670 1.00 92.75 108 LEU A C 1
ATOM 858 O O . LEU A 1 108 ? -14.623 2.313 -7.703 1.00 92.75 108 LEU A O 1
ATOM 862 N N . ASP A 1 109 ? -12.918 0.968 -8.300 1.00 92.69 109 ASP A N 1
ATOM 863 C CA . ASP A 1 109 ? -13.759 -0.008 -8.984 1.00 92.69 109 ASP A CA 1
ATOM 864 C C . ASP A 1 109 ? -14.441 -0.914 -7.949 1.00 92.69 109 ASP A C 1
ATOM 866 O O . ASP A 1 109 ? -13.839 -1.801 -7.332 1.00 92.69 109 ASP A O 1
ATOM 870 N N . LYS A 1 110 ? -15.733 -0.671 -7.727 1.00 92.88 110 LYS A N 1
ATOM 871 C CA . LYS A 1 110 ? -16.524 -1.428 -6.753 1.00 92.88 110 LYS A CA 1
ATOM 872 C C . LYS A 1 110 ? -16.837 -2.845 -7.221 1.00 92.88 110 LYS A C 1
ATOM 874 O O . LYS A 1 110 ? -17.104 -3.665 -6.347 1.00 92.88 110 LYS A O 1
ATOM 879 N N . ASN A 1 111 ? -16.763 -3.122 -8.522 1.00 92.44 111 ASN A N 1
ATOM 880 C CA . ASN A 1 111 ? -17.218 -4.364 -9.144 1.00 92.44 111 ASN A CA 1
ATOM 881 C C . ASN A 1 111 ? -16.064 -5.274 -9.589 1.00 92.44 111 ASN A C 1
ATOM 883 O O . ASN A 1 111 ? -16.321 -6.370 -10.077 1.00 92.44 111 ASN A O 1
ATOM 887 N N . CYS A 1 112 ? -14.807 -4.855 -9.410 1.00 92.19 112 CYS A N 1
ATOM 888 C CA . CYS A 1 112 ? -13.639 -5.669 -9.740 1.00 92.19 112 CYS A CA 1
ATOM 889 C C . CYS A 1 112 ? -13.652 -7.010 -8.971 1.00 92.19 112 CYS A C 1
ATOM 891 O O . CYS A 1 112 ? -13.527 -6.985 -7.742 1.00 92.19 112 CYS A O 1
ATOM 893 N N . PRO A 1 113 ? -13.728 -8.172 -9.651 1.00 93.44 113 PRO A N 1
ATOM 894 C CA . PRO A 1 113 ? -13.748 -9.483 -8.997 1.00 93.44 113 PRO A CA 1
ATOM 895 C C . PRO A 1 113 ? -12.340 -10.006 -8.664 1.00 93.44 113 PRO A C 1
ATOM 897 O O . PRO A 1 113 ? -12.184 -11.120 -8.171 1.00 93.44 113 PRO A O 1
ATOM 900 N N . ASP A 1 114 ? -11.280 -9.241 -8.955 1.00 95.06 114 ASP A N 1
ATOM 901 C CA . ASP A 1 114 ? -9.909 -9.693 -8.724 1.00 95.06 114 ASP A CA 1
ATOM 902 C C . ASP A 1 114 ? -9.644 -9.887 -7.226 1.00 95.06 114 ASP A C 1
ATOM 904 O O . ASP A 1 114 ? -9.623 -8.935 -6.443 1.00 95.06 114 ASP A O 1
ATOM 908 N N . ARG A 1 115 ? -9.357 -11.131 -6.840 1.00 96.38 115 ARG A N 1
ATOM 909 C CA . ARG A 1 115 ? -9.038 -11.534 -5.467 1.00 96.38 115 ARG A CA 1
ATOM 910 C C . ARG A 1 115 ? -8.023 -10.618 -4.781 1.00 96.38 115 ARG A C 1
ATOM 912 O O . ARG A 1 115 ? -8.205 -10.270 -3.616 1.00 96.38 115 ARG A O 1
ATOM 919 N N . SER A 1 116 ? -6.936 -10.244 -5.465 1.00 97.06 116 SER A N 1
ATOM 920 C CA . SER A 1 116 ? -5.906 -9.397 -4.852 1.00 97.06 116 SER A CA 1
ATOM 921 C C . SER A 1 116 ? -6.445 -7.995 -4.609 1.00 97.06 116 SER A C 1
ATOM 923 O O . SER A 1 116 ? -6.292 -7.473 -3.507 1.00 97.06 116 SER A O 1
ATOM 925 N N . TYR A 1 117 ? -7.143 -7.420 -5.588 1.00 97.00 117 TYR A N 1
ATOM 926 C CA . TYR A 1 117 ? -7.806 -6.124 -5.452 1.00 97.00 117 TYR A CA 1
ATOM 927 C C . TYR A 1 117 ? -8.827 -6.106 -4.300 1.00 97.00 117 TYR A C 1
ATOM 929 O O . TYR A 1 117 ? -8.783 -5.211 -3.451 1.00 97.00 117 TYR A O 1
ATOM 937 N N . LEU A 1 118 ? -9.688 -7.126 -4.206 1.00 97.62 118 LEU A N 1
ATOM 938 C CA . LEU A 1 118 ? -10.683 -7.266 -3.136 1.00 97.62 118 LEU A CA 1
ATOM 939 C C . LEU A 1 118 ? -10.030 -7.369 -1.751 1.00 97.62 118 LEU A C 1
ATOM 941 O O . LEU A 1 118 ? -10.437 -6.666 -0.824 1.00 97.62 118 LEU A O 1
ATOM 945 N N . TYR A 1 119 ? -8.964 -8.163 -1.610 1.00 97.81 119 TYR A N 1
ATOM 946 C CA . TYR A 1 119 ? -8.184 -8.217 -0.370 1.00 97.81 119 TYR A CA 1
ATOM 947 C C . TYR A 1 119 ? -7.566 -6.863 0.002 1.00 97.81 119 TYR A C 1
ATOM 949 O O . TYR A 1 119 ? -7.554 -6.492 1.178 1.00 97.81 119 TYR A O 1
ATOM 957 N N . GLY A 1 120 ? -7.105 -6.100 -0.989 1.00 97.56 120 GLY A N 1
ATOM 958 C CA . GLY A 1 120 ? -6.660 -4.720 -0.806 1.00 97.56 120 GLY A CA 1
ATOM 959 C C . GLY A 1 120 ? -7.739 -3.823 -0.202 1.00 97.56 120 GLY A C 1
ATOM 960 O O . GLY A 1 120 ? -7.502 -3.134 0.793 1.00 97.56 120 GLY A O 1
ATOM 961 N N . ARG A 1 121 ? -8.958 -3.886 -0.752 1.00 97.88 121 ARG A N 1
ATOM 962 C CA . ARG A 1 121 ? -10.113 -3.125 -0.249 1.00 97.88 121 ARG A CA 1
ATOM 963 C C . ARG A 1 121 ? -10.464 -3.509 1.190 1.00 97.88 121 ARG A C 1
ATOM 965 O O . ARG A 1 121 ? -10.696 -2.631 2.019 1.00 97.88 121 ARG A O 1
ATOM 972 N N . LEU A 1 122 ? -10.454 -4.804 1.513 1.00 97.75 122 LEU A N 1
ATOM 973 C CA . LEU A 1 122 ? -10.686 -5.298 2.876 1.00 97.75 122 LEU A CA 1
ATOM 974 C C . LEU A 1 122 ? -9.671 -4.731 3.880 1.00 97.75 122 LEU A C 1
ATOM 976 O O . LEU A 1 122 ? -10.056 -4.290 4.969 1.00 97.75 122 LEU A O 1
ATOM 980 N N . LEU A 1 123 ? -8.391 -4.704 3.500 1.00 97.81 123 LEU A N 1
ATOM 981 C CA . LEU A 1 123 ? -7.312 -4.164 4.324 1.00 97.81 123 LEU A CA 1
ATOM 982 C C . LEU A 1 123 ? -7.501 -2.664 4.601 1.00 97.81 123 LEU A C 1
ATOM 984 O O . LEU A 1 123 ? -7.361 -2.232 5.744 1.00 97.81 123 LEU A O 1
ATOM 988 N N . ALA A 1 124 ? -7.889 -1.887 3.587 1.00 97.19 124 ALA A N 1
ATOM 989 C CA . ALA A 1 124 ? -8.146 -0.452 3.725 1.00 97.19 124 ALA A CA 1
ATOM 990 C C . ALA A 1 124 ? -9.295 -0.153 4.698 1.00 97.19 124 ALA A C 1
ATOM 992 O O . ALA A 1 124 ? -9.233 0.801 5.475 1.00 97.19 124 ALA A O 1
ATOM 993 N N . ILE A 1 125 ? -10.342 -0.983 4.691 1.00 97.19 125 ILE A N 1
ATOM 994 C CA . ILE A 1 125 ? -11.456 -0.849 5.637 1.00 97.19 125 ILE A CA 1
ATOM 995 C C . ILE A 1 125 ? -10.993 -1.177 7.053 1.00 97.19 125 ILE A C 1
ATOM 997 O O . ILE A 1 125 ? -11.331 -0.445 7.979 1.00 97.19 125 ILE A O 1
ATOM 1001 N N . ALA A 1 126 ? -10.202 -2.240 7.228 1.00 97.19 126 ALA A N 1
ATOM 1002 C CA . ALA A 1 126 ? -9.674 -2.613 8.538 1.00 97.19 126 ALA A CA 1
ATOM 1003 C C . ALA A 1 126 ? -8.809 -1.496 9.146 1.00 97.19 126 ALA A C 1
ATOM 1005 O O . ALA A 1 126 ? -9.004 -1.144 10.309 1.00 97.19 126 ALA A O 1
ATOM 1006 N N . GLU A 1 127 ? -7.923 -0.896 8.344 1.00 96.19 127 GLU A N 1
ATOM 1007 C CA . GLU A 1 127 ? -7.135 0.276 8.741 1.00 96.19 127 GLU A CA 1
ATOM 1008 C C . GLU A 1 127 ? -8.044 1.448 9.127 1.00 96.19 127 GLU A C 1
ATOM 1010 O O . GLU A 1 127 ? -7.866 2.058 10.180 1.00 96.19 127 GLU A O 1
ATOM 1015 N N . LYS A 1 128 ? -9.043 1.766 8.292 1.00 95.25 128 LYS A N 1
ATOM 1016 C CA . LYS A 1 128 ? -9.934 2.904 8.528 1.00 95.25 128 LYS A CA 1
ATOM 1017 C C . LYS A 1 128 ? -10.762 2.738 9.799 1.00 95.25 128 LYS A C 1
ATOM 1019 O O . LYS A 1 128 ? -10.897 3.701 10.548 1.00 95.25 128 LYS A O 1
ATOM 1024 N N . VAL A 1 129 ? -11.313 1.548 10.027 1.00 95.31 129 VAL A N 1
ATOM 1025 C CA . VAL A 1 129 ? -12.084 1.219 11.230 1.00 95.31 129 VAL A CA 1
ATOM 1026 C C . VAL A 1 129 ? -11.239 1.444 12.474 1.00 95.31 129 VAL A C 1
ATOM 1028 O O . VAL A 1 129 ? -11.699 2.105 13.398 1.00 95.31 129 VAL A O 1
ATOM 1031 N N . GLU A 1 130 ? -10.007 0.938 12.475 1.00 95.25 130 GLU A N 1
ATOM 1032 C CA . GLU A 1 130 ? -9.094 1.100 13.601 1.00 95.25 130 GLU A CA 1
ATOM 1033 C C . GLU A 1 130 ? -8.706 2.575 13.802 1.00 95.25 130 GLU A C 1
ATOM 1035 O O . GLU A 1 130 ? -8.864 3.102 14.897 1.00 95.25 130 GLU A O 1
ATOM 1040 N N . ARG A 1 131 ? -8.313 3.298 12.743 1.00 93.06 131 ARG A N 1
ATOM 1041 C CA . ARG A 1 131 ? -8.007 4.742 12.831 1.00 93.06 131 ARG A CA 1
ATOM 1042 C C . ARG A 1 131 ? -9.206 5.585 13.274 1.00 93.06 131 ARG A C 1
ATOM 1044 O O . ARG A 1 131 ? -9.028 6.669 13.817 1.00 93.06 131 ARG A O 1
ATOM 1051 N N . SER A 1 132 ? -10.434 5.137 13.023 1.00 91.06 132 SER A N 1
ATOM 1052 C CA . SER A 1 132 ? -11.645 5.846 13.447 1.00 91.06 132 SER A CA 1
ATOM 1053 C C . SER A 1 132 ? -11.908 5.773 14.953 1.00 91.06 132 SER A C 1
ATOM 1055 O O . SER A 1 132 ? -12.714 6.567 15.433 1.00 91.06 132 SER A O 1
ATOM 1057 N N . THR A 1 133 ? -11.261 4.864 15.687 1.00 90.94 133 THR A N 1
ATOM 1058 C CA . THR A 1 133 ? -11.370 4.782 17.154 1.00 90.94 133 THR A CA 1
ATOM 1059 C C . THR A 1 133 ? -10.235 5.505 17.876 1.00 90.94 133 THR A C 1
ATOM 1061 O O . THR A 1 133 ? -10.160 5.435 19.097 1.00 90.94 133 THR A O 1
ATOM 1064 N N . TYR A 1 134 ? -9.315 6.126 17.139 1.00 91.19 134 TYR A N 1
ATOM 1065 C CA . TYR A 1 134 ? -8.154 6.804 17.707 1.00 91.19 134 TYR A CA 1
ATOM 1066 C C . TYR A 1 134 ? -8.537 8.175 18.263 1.00 91.19 134 TYR A C 1
ATOM 1068 O O . TYR A 1 134 ? -9.454 8.837 17.763 1.00 91.19 134 TYR A O 1
ATOM 1076 N N . GLU A 1 135 ? -7.802 8.618 19.277 1.00 87.94 135 GLU A N 1
ATOM 1077 C CA . GLU A 1 135 ? -7.935 9.973 19.808 1.00 87.94 135 GLU A CA 1
ATOM 1078 C C . GLU A 1 135 ? -7.329 11.008 18.843 1.00 87.94 135 GLU A C 1
ATOM 1080 O O . GLU A 1 135 ? -6.536 10.693 17.948 1.00 87.94 135 GLU A O 1
ATOM 1085 N N . LYS A 1 136 ? -7.712 12.284 18.990 1.00 81.81 136 LYS A N 1
ATOM 1086 C CA . LYS A 1 136 ? -7.179 13.355 18.134 1.00 81.81 136 LYS A CA 1
ATOM 1087 C C . LYS A 1 136 ? -5.656 13.444 18.299 1.00 81.81 136 LYS A C 1
ATOM 1089 O O . LYS A 1 136 ? -5.168 13.719 19.386 1.00 81.81 136 LYS A O 1
ATOM 1094 N N . GLY A 1 137 ? -4.924 13.269 17.200 1.00 76.94 137 GLY A N 1
ATOM 1095 C CA . GLY A 1 137 ? -3.457 13.343 17.179 1.00 76.94 137 GLY A CA 1
ATOM 1096 C C . GLY A 1 137 ? -2.745 12.012 17.432 1.00 76.94 137 GLY A C 1
ATOM 1097 O O . GLY A 1 137 ? -1.520 11.956 17.323 1.00 76.94 137 GLY A O 1
ATOM 1098 N N . GLU A 1 138 ? -3.476 10.929 17.702 1.00 85.19 138 GLU A N 1
ATOM 1099 C CA . GLU A 1 138 ? -2.881 9.600 17.807 1.00 85.19 138 GLU A CA 1
ATOM 1100 C C . GLU A 1 138 ? -2.444 9.100 16.418 1.00 85.19 138 GLU A C 1
ATOM 1102 O O . GLU A 1 138 ? -3.224 9.031 15.467 1.00 85.19 138 GLU A O 1
ATOM 1107 N N . THR A 1 139 ? -1.160 8.759 16.303 1.00 83.25 139 THR A N 1
ATOM 1108 C CA . THR A 1 139 ? -0.495 8.365 15.046 1.00 83.25 139 THR A CA 1
ATOM 1109 C C . THR A 1 139 ? 0.098 6.960 15.120 1.00 83.25 139 THR A C 1
ATOM 1111 O O . THR A 1 139 ? 0.986 6.607 14.344 1.00 83.25 139 THR A O 1
ATOM 1114 N N . ARG A 1 140 ? -0.379 6.139 16.066 1.00 89.44 140 ARG A N 1
ATOM 1115 C CA . ARG A 1 140 ? 0.112 4.768 16.218 1.00 89.44 140 ARG A CA 1
ATOM 1116 C C . ARG A 1 140 ? -0.146 3.956 14.948 1.00 89.44 140 ARG A C 1
ATOM 1118 O O . ARG A 1 140 ? -1.153 4.136 14.267 1.00 89.44 140 ARG A O 1
ATOM 1125 N N . THR A 1 141 ? 0.747 3.016 14.670 1.00 91.75 141 THR A N 1
ATOM 1126 C CA . THR A 1 141 ? 0.575 2.084 13.557 1.00 91.75 141 THR A CA 1
ATOM 1127 C C . THR A 1 141 ? -0.592 1.139 13.815 1.00 91.75 141 THR A C 1
ATOM 1129 O O . THR A 1 141 ? -0.654 0.500 14.871 1.00 91.75 141 THR A O 1
ATOM 1132 N N . THR A 1 142 ? -1.466 0.999 12.822 1.00 94.12 142 THR A N 1
ATOM 1133 C CA . THR A 1 142 ? -2.612 0.087 12.882 1.00 94.12 142 THR A CA 1
ATOM 1134 C C . THR A 1 142 ? -2.191 -1.379 12.787 1.00 94.12 142 THR A C 1
ATOM 1136 O O . THR A 1 142 ? -1.116 -1.714 12.277 1.00 94.12 142 THR A O 1
ATOM 1139 N N . ASN A 1 143 ? -3.065 -2.301 13.198 1.00 94.88 143 ASN A N 1
ATOM 1140 C CA . ASN A 1 143 ? -2.839 -3.729 12.954 1.00 94.88 143 ASN A CA 1
ATOM 1141 C C . ASN A 1 143 ? -2.808 -4.051 11.454 1.00 94.88 143 ASN A C 1
ATOM 1143 O O . ASN A 1 143 ? -2.022 -4.897 11.030 1.00 94.88 143 ASN A O 1
ATOM 1147 N N . ALA A 1 144 ? -3.630 -3.371 10.650 1.00 94.88 144 ALA A N 1
ATOM 1148 C CA . ALA A 1 144 ? -3.646 -3.539 9.198 1.00 94.88 144 ALA A CA 1
ATOM 1149 C C . ALA A 1 144 ? -2.273 -3.224 8.579 1.00 94.88 144 ALA A C 1
ATOM 1151 O O . ALA A 1 144 ? -1.739 -4.040 7.831 1.00 94.88 144 ALA A O 1
ATOM 1152 N N . GLU A 1 145 ? -1.666 -2.096 8.953 1.00 94.94 145 GLU A N 1
ATOM 1153 C CA . GLU A 1 145 ? -0.319 -1.721 8.508 1.00 94.94 145 GLU A CA 1
ATOM 1154 C C . GLU A 1 145 ? 0.734 -2.697 9.040 1.00 94.94 145 GLU A C 1
ATOM 1156 O O . GLU A 1 145 ? 1.559 -3.200 8.277 1.00 94.94 145 GLU A O 1
ATOM 1161 N N . ARG A 1 146 ? 0.669 -3.045 10.330 1.00 95.88 146 ARG A N 1
ATOM 1162 C CA . ARG A 1 146 ? 1.634 -3.955 10.962 1.00 95.88 146 ARG A CA 1
ATOM 1163 C C . ARG A 1 146 ? 1.692 -5.319 10.276 1.00 95.88 146 ARG A C 1
ATOM 1165 O O . ARG A 1 146 ? 2.769 -5.889 10.120 1.00 95.88 146 ARG A O 1
ATOM 1172 N N . TYR A 1 147 ? 0.543 -5.844 9.861 1.00 96.75 147 TYR A N 1
ATOM 1173 C CA . TYR A 1 147 ? 0.450 -7.146 9.209 1.00 96.75 147 TYR A CA 1
ATOM 1174 C C . TYR A 1 147 ? 0.505 -7.083 7.681 1.00 96.75 147 TYR A C 1
ATOM 1176 O O . TYR A 1 147 ? 0.476 -8.140 7.054 1.00 96.75 147 TYR A O 1
ATOM 1184 N N . MET A 1 148 ? 0.626 -5.905 7.064 1.00 96.31 148 MET A N 1
ATOM 1185 C CA . MET A 1 148 ? 0.517 -5.729 5.611 1.00 96.31 148 MET A CA 1
ATOM 1186 C C . MET A 1 148 ? 1.518 -6.582 4.816 1.00 96.31 148 MET A C 1
ATOM 1188 O O . MET A 1 148 ? 1.141 -7.221 3.831 1.00 96.31 148 MET A O 1
ATOM 1192 N N . GLN A 1 149 ? 2.764 -6.690 5.290 1.00 95.56 149 GLN A N 1
ATOM 1193 C CA . GLN A 1 149 ? 3.784 -7.520 4.642 1.00 95.56 149 GLN A CA 1
ATOM 1194 C C . GLN A 1 149 ? 3.453 -9.017 4.731 1.00 95.56 149 GLN A C 1
ATOM 1196 O O . GLN A 1 149 ? 3.629 -9.767 3.773 1.00 95.56 149 GLN A O 1
ATOM 1201 N N . GLN A 1 150 ? 2.957 -9.478 5.881 1.00 96.50 150 GLN A N 1
ATOM 1202 C CA . GLN A 1 150 ? 2.542 -10.871 6.043 1.00 96.50 150 GLN A CA 1
ATOM 1203 C C . GLN A 1 150 ? 1.244 -11.149 5.272 1.00 96.50 150 GLN A C 1
ATOM 1205 O O . GLN A 1 150 ? 1.048 -12.249 4.762 1.00 96.50 150 GLN A O 1
ATOM 1210 N N . PHE A 1 151 ? 0.361 -10.159 5.169 1.00 96.88 151 PHE A N 1
ATOM 1211 C CA . PHE A 1 151 ? -0.917 -10.239 4.475 1.00 96.88 151 PHE A CA 1
ATOM 1212 C C . PHE A 1 151 ? -0.739 -10.430 2.968 1.00 96.88 151 PHE A C 1
ATOM 1214 O O . PHE A 1 151 ? -1.432 -11.258 2.383 1.00 96.88 151 PHE A O 1
ATOM 1221 N N . SER A 1 152 ? 0.245 -9.770 2.349 1.00 95.62 152 SER A N 1
ATOM 1222 C CA . SER A 1 152 ? 0.557 -9.999 0.932 1.00 95.62 152 SER A CA 1
ATOM 1223 C C . SER A 1 152 ? 1.043 -11.429 0.652 1.00 95.62 152 SER A C 1
ATOM 1225 O O . SER A 1 152 ? 0.836 -11.954 -0.443 1.00 95.62 152 SER A O 1
ATOM 1227 N N . ARG A 1 153 ? 1.636 -12.106 1.646 1.00 95.62 153 ARG A N 1
ATOM 1228 C CA . ARG A 1 153 ? 2.151 -13.480 1.522 1.00 95.62 153 ARG A CA 1
ATOM 1229 C C . ARG A 1 153 ? 1.114 -14.544 1.880 1.00 95.62 153 ARG A C 1
ATOM 1231 O O . ARG A 1 153 ? 1.004 -15.542 1.180 1.00 95.62 153 ARG A O 1
ATOM 1238 N N . THR A 1 154 ? 0.373 -14.353 2.970 1.00 96.31 154 THR A N 1
ATOM 1239 C CA . THR A 1 154 ? -0.602 -15.324 3.495 1.00 96.31 154 THR A CA 1
ATOM 1240 C C . THR A 1 154 ? -1.948 -14.653 3.782 1.00 96.31 154 THR A C 1
ATOM 1242 O O . THR A 1 154 ? -2.333 -14.539 4.950 1.00 96.31 154 THR A O 1
ATOM 1245 N N . PRO A 1 155 ? -2.680 -14.206 2.746 1.00 96.62 155 PRO A N 1
ATOM 1246 C CA . PRO A 1 155 ? -3.838 -13.327 2.905 1.00 96.62 155 PRO A CA 1
ATOM 1247 C C . PRO A 1 155 ? -4.934 -13.936 3.775 1.00 96.62 155 PRO A C 1
ATOM 1249 O O . PRO A 1 155 ? -5.308 -13.315 4.758 1.00 96.62 155 PRO A O 1
ATOM 1252 N N . PHE A 1 156 ? -5.368 -15.174 3.518 1.00 96.25 156 PHE A N 1
ATOM 1253 C CA . PHE A 1 156 ? -6.443 -15.812 4.288 1.00 96.25 156 PHE A CA 1
ATOM 1254 C C . PHE A 1 156 ? -6.127 -15.922 5.792 1.00 96.25 156 PHE A C 1
ATOM 1256 O O . PHE A 1 156 ? -6.893 -15.472 6.646 1.00 96.25 156 PHE A O 1
ATOM 1263 N N . ARG A 1 157 ? -4.947 -16.463 6.134 1.00 96.44 157 ARG A N 1
ATOM 1264 C CA . ARG A 1 157 ? -4.515 -16.622 7.535 1.00 96.44 157 ARG A CA 1
ATOM 1265 C C . ARG A 1 157 ? -4.379 -15.271 8.231 1.00 96.44 157 ARG A C 1
ATOM 1267 O O . ARG A 1 157 ? -4.856 -15.101 9.351 1.00 96.44 157 ARG A O 1
ATOM 1274 N N . THR A 1 158 ? -3.710 -14.324 7.582 1.00 96.94 158 THR A N 1
ATOM 1275 C CA . THR A 1 158 ? -3.433 -13.009 8.165 1.00 96.94 158 THR A CA 1
ATOM 1276 C C . THR A 1 158 ? -4.696 -12.164 8.260 1.00 96.94 158 THR A C 1
ATOM 1278 O O . THR A 1 158 ? -4.887 -11.469 9.255 1.00 96.94 158 THR A O 1
ATOM 1281 N N . TRP A 1 159 ? -5.605 -12.284 7.290 1.00 97.06 159 TRP A N 1
ATOM 1282 C CA . TRP A 1 159 ? -6.922 -11.662 7.343 1.00 97.06 159 TRP A CA 1
ATOM 1283 C C . TRP A 1 159 ? -7.700 -12.109 8.573 1.00 97.06 159 TRP A C 1
ATOM 1285 O O . TRP A 1 159 ? -8.286 -11.273 9.245 1.00 97.06 159 TRP A O 1
ATOM 1295 N N . GLY A 1 160 ? -7.653 -13.394 8.934 1.00 96.06 160 GLY A N 1
ATOM 1296 C CA . GLY A 1 160 ? -8.291 -13.886 10.156 1.00 96.06 160 GLY A CA 1
ATOM 1297 C C . GLY A 1 160 ? -7.784 -13.198 11.432 1.00 96.06 160 GLY A C 1
ATOM 1298 O O . GLY A 1 160 ? -8.566 -12.957 12.351 1.00 96.06 160 GLY A O 1
ATOM 1299 N N . ILE A 1 161 ? -6.497 -12.838 11.488 1.00 96.69 161 ILE A N 1
ATOM 1300 C CA . ILE A 1 161 ? -5.907 -12.095 12.614 1.00 96.69 161 ILE A CA 1
ATOM 1301 C C . ILE A 1 161 ? -6.401 -10.645 12.600 1.00 96.69 161 ILE A C 1
ATOM 1303 O O . ILE A 1 161 ? -6.948 -10.177 13.598 1.00 96.69 161 ILE A O 1
ATOM 1307 N N . ILE A 1 162 ? -6.270 -9.965 11.456 1.00 96.94 162 ILE A N 1
ATOM 1308 C CA . ILE A 1 162 ? -6.702 -8.570 11.278 1.00 96.94 162 ILE A CA 1
ATOM 1309 C C . ILE A 1 162 ? -8.201 -8.437 11.568 1.00 96.94 162 ILE A C 1
ATOM 1311 O O . ILE A 1 162 ? -8.626 -7.553 12.300 1.00 96.94 162 ILE A O 1
ATOM 1315 N N . ARG A 1 163 ? -9.027 -9.357 11.063 1.00 95.62 163 ARG A N 1
ATOM 1316 C CA . ARG A 1 163 ? -10.480 -9.328 11.234 1.00 95.62 163 ARG A CA 1
ATOM 1317 C C . ARG A 1 163 ? -10.887 -9.416 12.702 1.00 95.62 163 ARG A C 1
ATOM 1319 O O . ARG A 1 163 ? -11.810 -8.710 13.103 1.00 95.62 163 ARG A O 1
ATOM 1326 N N . LYS A 1 164 ? -10.196 -10.238 13.500 1.00 95.75 164 LYS A N 1
ATOM 1327 C CA . LYS A 1 164 ? -10.437 -10.354 14.947 1.00 95.75 164 LYS A CA 1
ATOM 1328 C C . LYS A 1 164 ? -10.135 -9.046 15.674 1.00 95.75 164 LYS A C 1
ATOM 1330 O O . LYS A 1 164 ? -10.973 -8.602 16.453 1.00 95.75 164 LYS A O 1
ATOM 1335 N N . SER A 1 165 ? -8.999 -8.402 15.393 1.00 93.88 165 SER A N 1
ATOM 1336 C CA . SER A 1 165 ? -8.686 -7.101 16.002 1.00 93.88 165 SER A CA 1
ATOM 1337 C C . SER A 1 165 ? -9.656 -6.017 15.534 1.00 93.88 165 SER A C 1
ATOM 1339 O O . SER A 1 165 ? -10.195 -5.276 16.349 1.00 93.88 165 SER A O 1
ATOM 1341 N N . THR A 1 166 ? -9.974 -5.970 14.238 1.00 94.19 166 THR A N 1
ATOM 1342 C CA . THR A 1 166 ? -10.939 -5.014 13.677 1.00 94.19 166 THR A CA 1
ATOM 1343 C C . THR A 1 166 ? -12.333 -5.164 14.284 1.00 94.19 166 THR A C 1
ATOM 1345 O O . THR A 1 166 ? -13.020 -4.164 14.475 1.00 94.19 166 THR A O 1
ATOM 1348 N N . GLN A 1 167 ? -12.764 -6.382 14.624 1.00 93.38 167 GLN A N 1
ATOM 1349 C CA . GLN A 1 167 ? -14.065 -6.609 15.258 1.00 93.38 167 GLN A CA 1
ATOM 1350 C C . GLN A 1 167 ? -14.186 -5.897 16.614 1.00 93.38 167 GLN A C 1
ATOM 1352 O O . GLN A 1 167 ? -15.253 -5.368 16.920 1.00 93.38 167 GLN A O 1
ATOM 1357 N N . ILE A 1 168 ? -13.101 -5.831 17.391 1.00 94.31 168 ILE A N 1
ATOM 1358 C CA . ILE A 1 168 ? -13.067 -5.111 18.673 1.00 94.31 168 ILE A CA 1
ATOM 1359 C C . ILE A 1 168 ? -13.302 -3.613 18.430 1.00 94.31 168 ILE A C 1
ATOM 1361 O O . ILE A 1 168 ? -14.179 -3.015 19.049 1.00 94.31 168 ILE A O 1
ATOM 1365 N N . TYR A 1 169 ? -12.602 -3.020 17.459 1.00 94.19 169 TYR A N 1
ATOM 1366 C CA . TYR A 1 169 ? -12.771 -1.606 17.098 1.00 94.19 169 TYR A CA 1
ATOM 1367 C C . TYR A 1 169 ? -14.154 -1.304 16.491 1.00 94.19 169 TYR A C 1
ATOM 1369 O O . TYR A 1 169 ? -14.749 -0.263 16.773 1.00 94.19 169 TYR A O 1
ATOM 1377 N N . LEU A 1 170 ? -14.742 -2.239 15.732 1.00 93.06 170 LEU A N 1
ATOM 1378 C CA . LEU A 1 170 ? -16.129 -2.123 15.253 1.00 93.06 170 LEU A CA 1
ATOM 1379 C C . LEU A 1 170 ? -17.140 -1.991 16.395 1.00 93.06 170 LEU A C 1
ATOM 1381 O O . LEU A 1 170 ? -18.127 -1.269 16.247 1.00 93.06 170 LEU A O 1
ATOM 1385 N N . MET A 1 171 ? -16.909 -2.661 17.527 1.00 92.56 171 MET A N 1
ATOM 1386 C CA . MET A 1 171 ? -17.784 -2.575 18.700 1.00 92.56 171 MET A CA 1
ATOM 1387 C C . MET A 1 171 ? -17.681 -1.234 19.439 1.00 92.56 171 MET A C 1
ATOM 1389 O O . MET A 1 171 ? -18.609 -0.882 20.164 1.00 92.56 171 MET A O 1
ATOM 1393 N N . GLN A 1 172 ? -16.609 -0.469 19.228 1.00 92.50 172 GLN A N 1
ATOM 1394 C CA . GLN A 1 172 ? -16.427 0.867 19.808 1.00 92.50 172 GLN A CA 1
ATOM 1395 C C . GLN A 1 172 ? -17.067 1.973 18.952 1.00 92.50 172 GLN A C 1
ATOM 1397 O O . GLN A 1 172 ? -17.372 3.055 19.444 1.00 92.50 172 GLN A O 1
ATOM 1402 N N . LEU A 1 173 ? -17.304 1.705 17.665 1.00 91.94 173 LEU A N 1
ATOM 1403 C CA . LEU A 1 173 ? -17.930 2.651 16.742 1.00 91.94 173 LEU A CA 1
ATOM 1404 C C . LEU A 1 173 ? -19.423 2.858 17.031 1.00 91.94 173 LEU A C 1
ATOM 1406 O O . LEU A 1 173 ? -20.132 1.929 17.441 1.00 91.94 173 LEU A O 1
ATOM 1410 N N . LYS A 1 174 ? -19.907 4.067 16.702 1.00 92.44 174 LYS A N 1
ATOM 1411 C CA . LYS A 1 174 ? -21.336 4.419 16.694 1.00 92.44 174 LYS A CA 1
ATOM 1412 C C . LYS A 1 174 ? -22.130 3.448 15.799 1.00 92.44 174 LYS A C 1
ATOM 1414 O O . LYS A 1 174 ? -21.602 3.032 14.761 1.00 92.44 174 LYS A O 1
ATOM 1419 N N . PRO A 1 175 ? -23.397 3.127 16.131 1.00 90.38 175 PRO A N 1
ATOM 1420 C CA . PRO A 1 175 ? -24.193 2.138 15.399 1.00 90.38 175 PRO A CA 1
ATOM 1421 C C . PRO A 1 175 ? -24.247 2.361 13.880 1.00 90.38 175 PRO A C 1
ATOM 1423 O O . PRO A 1 175 ? -23.985 1.428 13.127 1.00 90.38 175 PRO A O 1
ATOM 1426 N N . GLY A 1 176 ? -24.477 3.599 13.423 1.00 91.00 176 GLY A N 1
ATOM 1427 C CA . GLY A 1 176 ? -24.539 3.913 11.988 1.00 91.00 176 GLY A CA 1
ATOM 1428 C C . GLY A 1 176 ? -23.221 3.657 11.247 1.00 91.00 176 GLY A C 1
ATOM 1429 O O . GLY A 1 176 ? -23.203 3.014 10.200 1.00 91.00 176 GLY A O 1
ATOM 1430 N N . SER A 1 177 ? -22.087 4.082 11.816 1.00 90.62 177 SER A N 1
ATOM 1431 C CA . SER A 1 177 ? -20.765 3.821 11.226 1.00 90.62 177 SER A CA 1
ATOM 1432 C C . SER A 1 177 ? -20.418 2.332 11.239 1.00 90.62 177 SER A C 1
ATOM 1434 O O . SER A 1 177 ? -19.833 1.823 10.285 1.00 90.62 177 SER A O 1
ATOM 1436 N N . ARG A 1 178 ? -20.792 1.614 12.304 1.00 92.94 178 ARG A N 1
ATOM 1437 C CA . ARG A 1 178 ? -20.600 0.163 12.402 1.00 92.94 178 ARG A CA 1
ATOM 1438 C C . ARG A 1 178 ? -21.357 -0.570 11.299 1.00 92.94 178 ARG A C 1
ATOM 1440 O O . ARG A 1 178 ? -20.778 -1.437 10.650 1.00 92.94 178 ARG A O 1
ATOM 1447 N N . GLU A 1 179 ? -22.622 -0.220 11.096 1.00 94.31 179 GLU A N 1
ATOM 1448 C CA . GLU A 1 179 ? -23.473 -0.832 10.077 1.00 94.31 179 GLU A CA 1
ATOM 1449 C C . GLU A 1 179 ? -22.955 -0.541 8.667 1.00 94.31 179 GLU A C 1
ATOM 1451 O O . GLU A 1 179 ? -22.835 -1.443 7.842 1.00 94.31 179 GLU A O 1
ATOM 1456 N N . PHE A 1 180 ? -22.506 0.692 8.424 1.00 94.88 180 PHE A N 1
ATOM 1457 C CA . PHE A 1 180 ? -21.844 1.063 7.178 1.00 94.88 180 PHE A CA 1
ATOM 1458 C C . PHE A 1 180 ? -20.646 0.154 6.849 1.00 94.88 180 PHE A C 1
ATOM 1460 O O . PHE A 1 180 ? -20.575 -0.407 5.753 1.00 94.88 180 PHE A O 1
ATOM 1467 N N . TYR A 1 181 ? -19.717 -0.032 7.793 1.00 95.56 181 TYR A N 1
ATOM 1468 C CA . TYR A 1 181 ? -18.548 -0.883 7.557 1.00 95.56 181 TYR A CA 1
ATOM 1469 C C . TYR A 1 181 ? -18.915 -2.363 7.423 1.00 95.56 181 TYR A C 1
ATOM 1471 O O . TYR A 1 181 ? -18.311 -3.056 6.608 1.00 95.56 181 TYR A O 1
ATOM 1479 N N . LYS A 1 182 ? -19.909 -2.858 8.174 1.00 94.69 182 LYS A N 1
ATOM 1480 C CA . LYS A 1 182 ? -20.425 -4.227 8.011 1.00 94.69 182 LYS A CA 1
ATOM 1481 C C . LYS A 1 182 ? -20.989 -4.457 6.610 1.00 94.69 182 LYS A C 1
ATOM 1483 O O . LYS A 1 182 ? -20.635 -5.453 5.983 1.00 94.69 182 LYS A O 1
ATOM 1488 N N . ASN A 1 183 ? -21.786 -3.521 6.103 1.00 95.62 183 ASN A N 1
ATOM 1489 C CA . ASN A 1 183 ? -22.345 -3.599 4.757 1.00 95.62 183 ASN A CA 1
ATOM 1490 C C . ASN A 1 183 ? -21.253 -3.544 3.688 1.00 95.62 183 ASN A C 1
ATOM 1492 O O . ASN A 1 183 ? -21.276 -4.331 2.746 1.00 95.62 183 ASN A O 1
ATOM 1496 N N . LEU A 1 184 ? -20.245 -2.688 3.867 1.00 95.62 184 LEU A N 1
ATOM 1497 C CA . LEU A 1 184 ? -19.105 -2.626 2.953 1.00 95.62 184 LEU A CA 1
ATOM 1498 C C . LEU A 1 184 ? -18.287 -3.931 2.959 1.00 95.62 184 LEU A C 1
ATOM 1500 O O . LEU A 1 184 ? -17.865 -4.393 1.901 1.00 95.62 184 LEU A O 1
ATOM 1504 N N . TYR A 1 185 ? -18.113 -4.559 4.128 1.00 95.38 185 TYR A N 1
ATOM 1505 C CA . TYR A 1 185 ? -17.520 -5.894 4.224 1.00 95.38 185 TYR A CA 1
ATOM 1506 C C . TYR A 1 185 ? -18.341 -6.944 3.479 1.00 95.38 185 TYR A C 1
ATOM 1508 O O . TYR A 1 185 ? -17.760 -7.718 2.726 1.00 95.38 185 TYR A O 1
ATOM 1516 N N . GLY A 1 186 ? -19.664 -6.957 3.663 1.00 94.75 186 GLY A N 1
ATOM 1517 C CA . GLY A 1 186 ? -20.561 -7.883 2.969 1.00 94.75 186 GLY A CA 1
ATOM 1518 C C . GLY A 1 186 ? -20.501 -7.727 1.449 1.00 94.75 186 GLY A C 1
ATOM 1519 O O . GLY A 1 186 ? -20.365 -8.718 0.742 1.00 94.75 186 GLY A O 1
ATOM 1520 N N . GLN A 1 187 ? -20.500 -6.486 0.952 1.00 95.81 187 GLN A N 1
ATOM 1521 C CA . GLN A 1 187 ? -20.380 -6.191 -0.481 1.00 95.81 187 GLN A CA 1
ATOM 1522 C C . GLN A 1 187 ? -19.074 -6.723 -1.073 1.00 95.81 187 GLN A C 1
ATOM 1524 O O . GLN A 1 187 ? -19.087 -7.339 -2.129 1.00 95.81 187 GLN A O 1
ATOM 1529 N N . ILE A 1 188 ? -17.944 -6.507 -0.395 1.00 96.50 188 ILE A N 1
ATOM 1530 C CA . ILE A 1 188 ? -16.645 -6.983 -0.886 1.00 96.50 188 ILE A CA 1
ATOM 1531 C C . ILE A 1 188 ? -16.545 -8.505 -0.783 1.00 96.50 188 ILE A C 1
ATOM 1533 O O . ILE A 1 188 ? -16.044 -9.140 -1.705 1.00 96.50 188 ILE A O 1
ATOM 1537 N N . ALA A 1 189 ? -17.031 -9.092 0.314 1.00 93.88 189 ALA A N 1
ATOM 1538 C CA . ALA A 1 189 ? -17.052 -10.539 0.499 1.00 93.88 189 ALA A CA 1
ATOM 1539 C C . ALA A 1 189 ? -17.890 -11.241 -0.582 1.00 93.88 189 ALA A C 1
ATOM 1541 O O . ALA A 1 189 ? -17.470 -12.272 -1.091 1.00 93.88 189 ALA A O 1
ATOM 1542 N N . GLY A 1 190 ? -19.022 -10.651 -0.979 1.00 94.94 190 GLY A N 1
ATOM 1543 C CA . GLY A 1 190 ? -19.892 -11.185 -2.029 1.00 94.94 190 GLY A CA 1
ATOM 1544 C C . GLY A 1 190 ? -19.317 -11.125 -3.450 1.00 94.94 190 GLY A C 1
ATOM 1545 O O . GLY A 1 190 ? -19.897 -11.724 -4.346 1.00 94.94 190 GLY A O 1
ATOM 1546 N N . LEU A 1 191 ? -18.200 -10.421 -3.670 1.00 96.56 191 LEU A N 1
ATOM 1547 C CA . LEU A 1 191 ? -17.524 -10.350 -4.973 1.00 96.56 191 LEU A CA 1
ATOM 1548 C C . LEU A 1 191 ? -16.438 -11.415 -5.152 1.00 96.56 191 LEU A C 1
ATOM 1550 O O . LEU A 1 191 ? -15.936 -11.581 -6.262 1.00 96.56 191 LEU A O 1
ATOM 1554 N N . PHE A 1 192 ? -16.039 -12.106 -4.081 1.00 96.06 192 PHE A N 1
ATOM 1555 C CA . PHE A 1 192 ? -15.088 -13.204 -4.210 1.00 96.06 192 PHE A CA 1
ATOM 1556 C C . PHE A 1 192 ? -15.752 -14.378 -4.925 1.00 96.06 192 PHE A C 1
ATOM 1558 O O . PHE A 1 192 ? -16.856 -14.789 -4.567 1.00 96.06 192 PHE A O 1
ATOM 1565 N N . ALA A 1 193 ? -15.048 -14.946 -5.901 1.00 94.88 193 ALA A N 1
ATOM 1566 C CA . ALA A 1 193 ? -15.422 -16.235 -6.455 1.00 94.88 193 ALA A CA 1
ATOM 1567 C C . ALA A 1 193 ? -15.269 -17.340 -5.396 1.00 94.88 193 ALA A C 1
ATOM 1569 O O . ALA A 1 193 ? -14.517 -17.210 -4.422 1.00 94.88 193 ALA A O 1
ATOM 1570 N N . GLU A 1 194 ? -15.978 -18.446 -5.597 1.00 92.50 194 GLU A N 1
ATOM 1571 C CA . GLU A 1 194 ? -15.909 -19.599 -4.705 1.00 92.50 194 GLU A CA 1
ATOM 1572 C C . GLU A 1 194 ? -14.464 -20.120 -4.592 1.00 92.50 194 GLU A C 1
ATOM 1574 O O . GLU A 1 194 ? -13.783 -20.337 -5.594 1.00 92.50 194 GLU A O 1
ATOM 1579 N N . GLY A 1 195 ? -13.967 -20.276 -3.362 1.00 92.50 195 GLY A N 1
ATOM 1580 C CA . GLY A 1 195 ? -12.611 -20.757 -3.073 1.00 92.50 195 GLY A CA 1
ATOM 1581 C C . GLY A 1 195 ? -11.487 -19.719 -3.214 1.00 92.50 195 GLY A C 1
ATOM 1582 O O . GLY A 1 195 ? -10.388 -19.937 -2.691 1.00 92.50 195 GLY A O 1
ATOM 1583 N N . ASP A 1 196 ? -11.726 -18.570 -3.856 1.00 93.50 196 ASP A N 1
ATOM 1584 C CA . ASP A 1 196 ? -10.704 -17.523 -4.003 1.00 93.50 196 ASP A CA 1
ATOM 1585 C C . ASP A 1 196 ? -10.354 -16.880 -2.664 1.00 93.50 196 ASP A C 1
ATOM 1587 O O . ASP A 1 196 ? -9.204 -16.496 -2.421 1.00 93.50 196 ASP A O 1
ATOM 1591 N N . PHE A 1 197 ? -11.327 -16.774 -1.764 1.00 92.50 197 PHE A N 1
ATOM 1592 C CA . PHE A 1 197 ? -11.078 -16.240 -0.438 1.00 92.50 197 PHE A CA 1
ATOM 1593 C C . PHE A 1 197 ? -10.096 -17.145 0.330 1.00 92.50 197 PHE A C 1
ATOM 1595 O O . PHE A 1 197 ? -9.054 -16.674 0.788 1.00 92.50 197 PHE A O 1
ATOM 1602 N N . GLU A 1 198 ? -10.341 -18.453 0.394 1.00 94.56 198 GLU A N 1
ATOM 1603 C CA . GLU A 1 198 ? -9.516 -19.420 1.133 1.00 94.56 198 GLU A CA 1
ATOM 1604 C C . GLU A 1 198 ? -8.192 -19.774 0.440 1.00 94.56 198 GLU A C 1
ATOM 1606 O O . GLU A 1 198 ? -7.297 -20.358 1.067 1.00 94.56 198 GLU A O 1
ATOM 1611 N N . ALA A 1 199 ? -8.036 -19.423 -0.840 1.00 93.56 199 ALA A N 1
ATOM 1612 C CA . ALA A 1 199 ? -6.852 -19.752 -1.618 1.00 93.56 199 ALA A CA 1
ATOM 1613 C C . ALA A 1 199 ? -5.559 -19.306 -0.910 1.00 93.56 199 ALA A C 1
ATOM 1615 O O . ALA A 1 199 ? -5.415 -18.174 -0.441 1.00 93.56 199 ALA A O 1
ATOM 1616 N N . LYS A 1 200 ? -4.562 -20.197 -0.879 1.00 90.75 200 LYS A N 1
ATOM 1617 C CA . LYS A 1 200 ? -3.263 -19.956 -0.221 1.00 90.75 200 LYS A CA 1
ATOM 1618 C C . LYS A 1 200 ? -2.287 -19.130 -1.068 1.00 90.75 200 LYS A C 1
ATOM 1620 O O . LYS A 1 200 ? -1.179 -18.856 -0.618 1.00 90.75 200 LYS A O 1
ATOM 1625 N N . ALA A 1 201 ? -2.680 -18.742 -2.281 1.00 93.81 201 ALA A N 1
ATOM 1626 C CA . ALA A 1 201 ? -1.837 -17.976 -3.190 1.00 93.81 201 ALA A CA 1
ATOM 1627 C C . ALA A 1 201 ? -1.504 -16.587 -2.621 1.00 93.81 201 ALA A C 1
ATOM 1629 O O . ALA A 1 201 ? -2.359 -15.915 -2.032 1.00 93.81 201 ALA A O 1
ATOM 1630 N N . THR A 1 202 ? -0.271 -16.136 -2.846 1.00 95.25 202 THR A N 1
ATOM 1631 C CA . THR A 1 202 ? 0.171 -14.780 -2.497 1.00 95.25 202 THR A CA 1
ATOM 1632 C C . THR A 1 202 ? -0.639 -13.732 -3.258 1.00 95.25 202 THR A C 1
ATOM 1634 O O . THR A 1 202 ? -1.113 -13.990 -4.367 1.00 95.25 202 THR A O 1
ATOM 1637 N N . LEU A 1 203 ? -0.777 -12.538 -2.690 1.00 94.88 203 LEU A N 1
ATOM 1638 C CA . LEU A 1 203 ? -1.394 -11.414 -3.384 1.00 94.88 203 LEU A CA 1
ATOM 1639 C C . LEU A 1 203 ? -0.437 -10.857 -4.440 1.00 94.88 203 LEU A C 1
ATOM 1641 O O . LEU A 1 203 ? 0.763 -10.711 -4.205 1.00 94.88 203 LEU A O 1
ATOM 1645 N N . ASN A 1 204 ? -0.979 -10.526 -5.609 1.00 93.81 204 ASN A N 1
ATOM 1646 C CA . ASN A 1 204 ? -0.254 -9.760 -6.617 1.00 93.81 204 ASN A CA 1
ATOM 1647 C C . ASN A 1 204 ? -0.383 -8.258 -6.316 1.00 93.81 204 ASN A C 1
ATOM 1649 O O . ASN A 1 204 ? -1.226 -7.856 -5.520 1.00 93.81 204 ASN A O 1
ATOM 1653 N N . GLY A 1 205 ? 0.386 -7.404 -6.996 1.00 92.50 205 GLY A N 1
ATOM 1654 C CA . GLY A 1 205 ? 0.389 -5.962 -6.723 1.00 92.50 205 GLY A CA 1
ATOM 1655 C C . GLY A 1 205 ? -0.981 -5.263 -6.769 1.00 92.50 205 GLY A C 1
ATOM 1656 O O . GLY A 1 205 ? -1.112 -4.197 -6.173 1.00 92.50 205 GLY A O 1
ATOM 1657 N N . LYS A 1 206 ? -2.016 -5.834 -7.414 1.00 95.56 206 LYS A N 1
ATOM 1658 C CA . LYS A 1 206 ? -3.355 -5.217 -7.488 1.00 95.56 206 LYS A CA 1
ATOM 1659 C C . LYS A 1 206 ? -3.976 -4.998 -6.110 1.00 95.56 206 LYS A C 1
ATOM 1661 O O . LYS A 1 206 ? -4.822 -4.120 -5.972 1.00 95.56 206 LYS A O 1
ATOM 1666 N N . TYR A 1 207 ? -3.533 -5.728 -5.084 1.00 97.00 207 TYR A N 1
ATOM 1667 C CA . TYR A 1 207 ? -3.982 -5.467 -3.718 1.00 97.00 207 TYR A CA 1
ATOM 1668 C C . TYR A 1 207 ? -3.597 -4.065 -3.228 1.00 97.00 207 TYR A C 1
ATOM 1670 O O . TYR A 1 207 ? -4.379 -3.448 -2.514 1.00 97.00 207 TYR A O 1
ATOM 1678 N N . LEU A 1 208 ? -2.448 -3.520 -3.646 1.00 96.81 208 LEU A N 1
ATOM 1679 C CA . LEU A 1 208 ? -2.071 -2.142 -3.316 1.00 96.81 208 LEU A CA 1
ATOM 1680 C C . LEU A 1 208 ? -2.983 -1.130 -4.015 1.00 96.81 208 LEU A C 1
ATOM 1682 O O . LEU A 1 208 ? -3.358 -0.144 -3.393 1.00 96.81 208 LEU A O 1
ATOM 1686 N N . LEU A 1 209 ? -3.402 -1.405 -5.259 1.00 95.94 209 LEU A N 1
ATOM 1687 C CA . LEU A 1 209 ? -4.367 -0.562 -5.979 1.00 95.94 209 LEU A CA 1
ATOM 1688 C C . LEU A 1 209 ? -5.722 -0.550 -5.273 1.00 95.94 209 LEU A C 1
ATOM 1690 O O . LEU A 1 209 ? -6.261 0.517 -5.001 1.00 95.94 209 LEU A O 1
ATOM 1694 N N . GLY A 1 210 ? -6.253 -1.729 -4.937 1.00 96.19 210 GLY A N 1
ATOM 1695 C CA . GLY A 1 210 ? -7.526 -1.836 -4.221 1.00 96.19 210 GLY A CA 1
ATOM 1696 C C . GLY A 1 210 ? -7.470 -1.179 -2.845 1.00 96.19 210 GLY A C 1
ATOM 1697 O O . GLY A 1 210 ? -8.419 -0.515 -2.433 1.00 96.19 210 GLY A O 1
ATOM 1698 N N . TYR A 1 211 ? -6.335 -1.312 -2.159 1.00 97.12 211 TYR A N 1
ATOM 1699 C CA . TYR A 1 211 ? -6.075 -0.657 -0.885 1.00 97.12 211 TYR A CA 1
ATOM 1700 C C . TYR A 1 211 ? -6.060 0.874 -1.017 1.00 97.12 211 TYR A C 1
ATOM 1702 O O . TYR A 1 211 ? -6.807 1.553 -0.313 1.00 97.12 211 TYR A O 1
ATOM 1710 N N . ASP A 1 212 ? -5.280 1.424 -1.947 1.00 95.50 212 ASP A N 1
ATOM 1711 C CA . ASP A 1 212 ? -5.137 2.870 -2.130 1.00 95.50 212 ASP A CA 1
ATOM 1712 C C . ASP A 1 212 ? -6.445 3.538 -2.593 1.00 95.50 212 ASP A C 1
ATOM 1714 O O . ASP A 1 212 ? -6.928 4.479 -1.956 1.00 95.50 212 ASP A O 1
ATOM 1718 N N . CYS A 1 213 ? -7.107 2.975 -3.611 1.00 94.88 213 CYS A N 1
ATOM 1719 C CA . CYS A 1 213 ? -8.399 3.464 -4.101 1.00 94.88 213 CYS A CA 1
ATOM 1720 C C . CYS A 1 213 ? -9.478 3.439 -3.004 1.00 94.88 213 CYS A C 1
ATOM 1722 O O . CYS A 1 213 ? -10.258 4.386 -2.860 1.00 94.88 213 CYS A O 1
ATOM 1724 N N . GLN A 1 214 ? -9.528 2.376 -2.192 1.00 96.62 214 GLN A N 1
ATOM 1725 C CA . GLN A 1 214 ? -10.506 2.272 -1.109 1.00 96.62 214 GLN A CA 1
ATOM 1726 C C . GLN A 1 214 ? -10.215 3.274 0.016 1.00 96.62 214 GLN A C 1
ATOM 1728 O O . GLN A 1 214 ? -11.160 3.853 0.558 1.00 96.62 214 GLN A O 1
ATOM 1733 N N . ARG A 1 215 ? -8.940 3.534 0.346 1.00 94.56 215 ARG A N 1
ATOM 1734 C CA . ARG A 1 215 ? -8.553 4.587 1.305 1.00 94.56 215 ARG A CA 1
ATOM 1735 C C . ARG A 1 215 ? -8.959 5.969 0.815 1.00 94.56 215 ARG A C 1
ATOM 1737 O O . ARG A 1 215 ? -9.519 6.734 1.600 1.00 94.56 215 ARG A O 1
ATOM 1744 N N . ALA A 1 216 ? -8.710 6.279 -0.457 1.00 93.31 216 ALA A N 1
ATOM 1745 C CA . ALA A 1 216 ? -9.106 7.546 -1.064 1.00 93.31 216 ALA A CA 1
ATOM 1746 C C . ALA A 1 216 ? -10.632 7.738 -1.004 1.00 93.31 216 ALA A C 1
ATOM 1748 O O . ALA A 1 216 ? -11.107 8.747 -0.483 1.00 93.31 216 ALA A O 1
ATOM 1749 N N . SER A 1 217 ? -11.399 6.717 -1.404 1.00 94.38 217 SER A N 1
ATOM 1750 C CA . SER A 1 217 ? -12.870 6.729 -1.353 1.00 94.38 217 SER A CA 1
ATOM 1751 C C . SER A 1 217 ? -13.432 6.912 0.067 1.00 94.38 217 SER A C 1
ATOM 1753 O O . SER A 1 217 ? -14.433 7.598 0.267 1.00 94.38 217 SER A O 1
ATOM 1755 N N . LEU A 1 218 ? -12.789 6.333 1.087 1.00 92.50 218 LEU A N 1
ATOM 1756 C CA . LEU A 1 218 ? -13.202 6.497 2.488 1.00 92.50 218 LEU A CA 1
ATOM 1757 C C . LEU A 1 218 ? -12.824 7.869 3.075 1.00 92.50 218 LEU A C 1
ATOM 1759 O O . LEU A 1 218 ? -13.388 8.266 4.099 1.00 92.50 218 LEU A O 1
ATOM 1763 N N . LYS A 1 219 ? -11.860 8.580 2.476 1.00 88.06 219 LYS A N 1
ATOM 1764 C CA . LYS A 1 219 ? -11.492 9.950 2.863 1.00 88.06 219 LYS A CA 1
ATOM 1765 C C . LYS A 1 219 ? -12.466 10.974 2.273 1.00 88.06 219 LYS A C 1
ATOM 1767 O O . LYS A 1 219 ? -12.970 11.785 3.045 1.00 88.06 219 LYS A O 1
ATOM 1772 N N . SER A 1 220 ? -12.780 10.895 0.976 1.00 80.31 220 SER A N 1
ATOM 1773 C CA . SER A 1 220 ? -13.706 11.834 0.312 1.00 80.31 220 SER A CA 1
ATOM 1774 C C . SER A 1 220 ? -15.113 11.807 0.915 1.00 80.31 220 SER A C 1
ATOM 1776 O O . SER A 1 220 ? -15.728 12.837 1.156 1.00 80.31 220 SER A O 1
ATOM 1778 N N . ARG A 1 221 ? -15.592 10.632 1.327 1.00 71.19 221 ARG A N 1
ATOM 1779 C CA . ARG A 1 221 ? -16.901 10.523 1.988 1.00 71.19 221 ARG A CA 1
ATOM 1780 C C . ARG A 1 221 ? -17.007 11.296 3.310 1.00 71.19 221 ARG A C 1
ATOM 1782 O O . ARG A 1 221 ? -18.108 11.610 3.749 1.00 71.19 221 ARG A O 1
ATOM 1789 N N . LYS A 1 222 ? -15.876 11.565 3.977 1.00 58.94 222 LYS A N 1
ATOM 1790 C CA . LYS A 1 222 ? -15.842 12.360 5.213 1.00 58.94 222 LYS A CA 1
ATOM 1791 C C . LYS A 1 222 ? -15.952 13.857 4.918 1.00 58.94 222 LYS A C 1
ATOM 1793 O O . LYS A 1 222 ? -16.515 14.569 5.740 1.00 58.94 222 LYS A O 1
ATOM 1798 N N . THR A 1 223 ? -15.414 14.326 3.792 1.00 54.34 223 THR A N 1
ATOM 1799 C CA . THR A 1 223 ? -15.509 15.737 3.392 1.00 54.34 223 THR A CA 1
ATOM 1800 C C . THR A 1 223 ? -16.923 16.084 2.936 1.00 54.34 223 THR A C 1
ATOM 1802 O O . THR A 1 223 ? -17.449 17.105 3.363 1.00 54.34 223 THR A O 1
ATOM 1805 N N . ASP A 1 224 ? -17.590 15.184 2.210 1.00 46.03 224 ASP A N 1
ATOM 1806 C CA . ASP A 1 224 ? -18.960 15.423 1.731 1.00 46.03 224 ASP A CA 1
ATOM 1807 C C . ASP A 1 224 ? -19.989 15.419 2.876 1.00 46.03 224 ASP A C 1
ATOM 1809 O O . ASP A 1 224 ? -20.947 16.183 2.863 1.00 46.03 224 ASP A O 1
ATOM 1813 N N . GLY A 1 225 ? -19.770 14.599 3.912 1.00 39.25 225 GLY A N 1
ATOM 1814 C CA . GLY A 1 225 ? -20.622 14.568 5.108 1.00 39.25 225 GLY A CA 1
ATOM 1815 C C . GLY A 1 225 ? -20.333 15.665 6.140 1.00 39.25 225 GLY A C 1
ATOM 1816 O O . GLY A 1 225 ? -21.156 15.877 7.021 1.00 39.25 225 GLY A O 1
ATOM 1817 N N . ALA A 1 226 ? -19.184 16.347 6.060 1.00 36.97 226 ALA A N 1
ATOM 1818 C CA . ALA A 1 226 ? -18.847 17.469 6.944 1.00 36.97 226 ALA A CA 1
ATOM 1819 C C . ALA A 1 226 ? -19.435 18.803 6.452 1.00 36.97 226 ALA A C 1
ATOM 1821 O O . ALA A 1 226 ? -19.702 19.677 7.270 1.00 36.97 226 ALA A O 1
ATOM 1822 N N . ASN A 1 227 ? -19.698 18.925 5.147 1.00 31.31 227 ASN A N 1
ATOM 1823 C CA . ASN A 1 227 ? -20.370 20.084 4.549 1.00 31.31 227 ASN A CA 1
ATOM 1824 C C . ASN A 1 227 ? -21.906 20.043 4.679 1.00 31.31 227 ASN A C 1
ATOM 1826 O O . ASN A 1 227 ? -22.568 20.970 4.237 1.00 31.31 227 ASN A O 1
ATOM 1830 N N . ALA A 1 228 ? -22.479 18.990 5.274 1.00 31.75 228 ALA A N 1
ATOM 1831 C CA . ALA A 1 228 ? -23.927 18.839 5.467 1.00 31.75 228 ALA A CA 1
ATOM 1832 C C . ALA A 1 228 ? -24.391 19.108 6.916 1.00 31.75 228 ALA A C 1
ATOM 1834 O O . ALA A 1 228 ? -25.551 18.880 7.238 1.00 31.75 228 ALA A O 1
ATOM 1835 N N . THR A 1 229 ? -23.496 19.545 7.810 1.00 30.17 229 THR A N 1
ATOM 1836 C CA . THR A 1 229 ? -23.797 19.758 9.244 1.00 30.17 229 THR A CA 1
ATOM 1837 C C . THR A 1 229 ? -23.416 21.152 9.751 1.00 30.17 229 THR A C 1
ATOM 1839 O O . THR A 1 229 ? -23.176 21.323 10.941 1.00 30.17 229 THR A O 1
ATOM 1842 N N . SER A 1 230 ? -23.332 22.152 8.872 1.00 30.78 230 SER A N 1
ATOM 1843 C CA . SER A 1 230 ? -23.000 23.535 9.243 1.00 30.78 230 SER A CA 1
ATOM 1844 C C . SER A 1 230 ? -23.982 24.552 8.655 1.00 30.78 230 SER A C 1
ATOM 1846 O O . SER A 1 230 ? -23.541 25.547 8.088 1.00 30.78 230 SER A O 1
ATOM 1848 N N . GLU A 1 231 ? -25.291 24.297 8.750 1.00 29.81 231 GLU A N 1
ATOM 1849 C CA . GLU A 1 231 ? -26.323 25.285 8.372 1.00 29.81 231 GLU A CA 1
ATOM 1850 C C . GLU A 1 231 ? -27.456 25.483 9.405 1.00 29.81 231 GLU A C 1
ATOM 1852 O O . GLU A 1 231 ? -28.312 26.318 9.164 1.00 29.81 231 GLU A O 1
ATOM 1857 N N . ASP A 1 232 ? -27.427 24.861 10.594 1.00 29.91 232 ASP A N 1
ATOM 1858 C CA . ASP A 1 232 ? -28.509 25.004 11.600 1.00 29.91 232 ASP A CA 1
ATOM 1859 C C . ASP A 1 232 ? -28.049 25.592 12.956 1.00 29.91 232 ASP A C 1
ATOM 1861 O O . ASP A 1 232 ? -28.416 25.091 14.014 1.00 29.91 232 ASP A O 1
ATOM 1865 N N . GLU A 1 233 ? -27.249 26.665 12.962 1.00 30.73 233 GLU A N 1
ATOM 1866 C CA . GLU A 1 233 ? -27.001 27.461 14.189 1.00 30.73 233 GLU A CA 1
ATOM 1867 C C . GLU A 1 233 ? -26.927 28.975 13.912 1.00 30.73 233 GLU A C 1
ATOM 1869 O O . GLU A 1 233 ? -26.009 29.650 14.367 1.00 30.73 233 GLU A O 1
ATOM 1874 N N . ASN A 1 234 ? -27.876 29.543 13.159 1.00 32.97 234 ASN A N 1
ATOM 1875 C CA . ASN A 1 234 ? -27.994 31.006 13.046 1.00 32.97 234 ASN A CA 1
ATOM 1876 C C . ASN A 1 234 ? -29.450 31.492 12.945 1.00 32.97 234 ASN A C 1
ATOM 1878 O O . ASN A 1 234 ? -29.790 32.294 12.084 1.00 32.97 234 ASN A O 1
ATOM 1882 N N . GLU A 1 235 ? -30.301 31.064 13.875 1.00 35.56 235 GLU A N 1
ATOM 1883 C CA . GLU A 1 235 ? -31.510 31.812 14.241 1.00 35.56 235 GLU A CA 1
ATOM 1884 C C . GLU A 1 235 ? -31.667 31.780 15.764 1.00 35.56 235 GLU A C 1
ATOM 1886 O O . GLU A 1 235 ? -32.114 30.786 16.329 1.00 35.56 235 GLU A O 1
ATOM 1891 N N . ASN A 1 236 ? -31.187 32.842 16.423 1.00 32.19 236 ASN A N 1
ATOM 1892 C CA . ASN A 1 236 ? -31.781 33.495 17.600 1.00 32.19 236 ASN A CA 1
ATOM 1893 C C . ASN A 1 236 ? -30.724 34.338 18.325 1.00 32.19 236 ASN A C 1
ATOM 1895 O O . ASN A 1 236 ? -30.085 33.892 19.276 1.00 32.19 236 ASN A O 1
ATOM 1899 N N . ILE A 1 237 ? -30.581 35.593 17.903 1.00 35.75 237 ILE A N 1
ATOM 1900 C CA . ILE A 1 237 ? -30.264 36.670 18.842 1.00 35.75 237 ILE A CA 1
ATOM 1901 C C . ILE A 1 237 ? -31.429 37.644 18.744 1.00 35.75 237 ILE A C 1
ATOM 1903 O O . ILE A 1 237 ? -31.540 38.425 17.799 1.00 35.75 237 ILE A O 1
ATOM 1907 N N . GLU A 1 238 ? -32.340 37.494 19.700 1.00 34.16 238 GLU A N 1
ATOM 1908 C CA . GLU A 1 238 ? -33.408 38.436 19.982 1.00 34.16 238 GLU A CA 1
ATOM 1909 C C . GLU A 1 238 ? -32.813 39.815 20.297 1.00 34.16 238 GLU A C 1
ATOM 1911 O O . GLU A 1 238 ? -31.864 39.968 21.064 1.00 34.16 238 GLU A O 1
ATOM 1916 N N . THR A 1 239 ? -33.407 40.811 19.647 1.00 33.53 239 THR A N 1
ATOM 1917 C CA . THR A 1 239 ? -33.725 42.138 20.180 1.00 33.53 239 THR A CA 1
ATOM 1918 C C . THR A 1 239 ? -33.656 42.259 21.701 1.00 33.53 239 THR A C 1
ATOM 1920 O O . THR A 1 239 ? -34.423 41.585 22.374 1.00 33.53 239 THR A O 1
ATOM 1923 N N . GLU A 1 240 ? -32.870 43.216 22.204 1.00 31.73 240 GLU A N 1
ATOM 1924 C CA . GLU A 1 240 ? -33.248 44.123 23.303 1.00 31.73 240 GLU A CA 1
ATOM 1925 C C . GLU A 1 240 ? -32.150 45.188 23.518 1.00 31.73 240 GLU A C 1
ATOM 1927 O O . GLU A 1 240 ? -31.154 44.960 24.196 1.00 31.73 240 GLU A O 1
ATOM 1932 N N . GLU A 1 241 ? -32.343 46.380 22.942 1.00 31.41 241 GLU A N 1
ATOM 1933 C CA . GLU A 1 241 ? -31.762 47.623 23.465 1.00 31.41 241 GLU A CA 1
ATOM 1934 C C . GLU A 1 241 ? -32.919 48.515 23.937 1.00 31.41 241 GLU A C 1
ATOM 1936 O O . GLU A 1 241 ? -33.778 48.928 23.151 1.00 31.41 241 GLU A O 1
ATOM 1941 N N . LYS A 1 242 ? -32.937 48.787 25.241 1.00 33.84 242 LYS A N 1
ATOM 1942 C CA . LYS A 1 242 ? -33.573 49.942 25.874 1.00 33.84 242 LYS A CA 1
ATOM 1943 C C . LYS A 1 242 ? -32.612 50.515 26.900 1.00 33.84 242 LYS A C 1
ATOM 1945 O O . LYS A 1 242 ? -31.981 49.703 27.611 1.00 33.84 242 LYS A O 1
#

Sequence (242 aa):
MASINEIAEAIYGTEQGKDTNSKRLVLRTNSDKQNPKAPMLVFAFDRLRPCIIDGAVIPHDMVRAAVQKASNPLAYEKEFNYQCVLHIACSLLKRHYWEKGVIFDMELDKNCPDRSYLYGRLLAIAEKVERSTYEKGETRTTNAERYMQQFSRTPFRTWGIIRKSTQIYLMQLKPGSREFYKNLYGQIAGLFAEGDFEAKATLNGKYLLGYDCQRASLKSRKTDGANATSEDENENIETEEK

InterPro domains:
  IPR010144 CRISPR-associated protein, 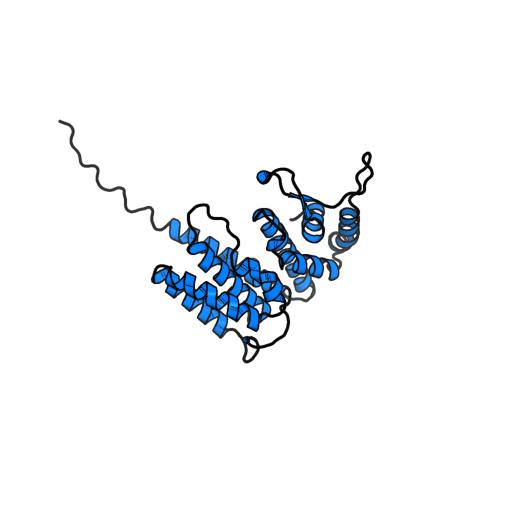Csd1-type [PF09709] (24-218)

Foldseek 3Di:
DDDLVLLLLLLAFAFDDPDPVPTARDADFDPDPVDT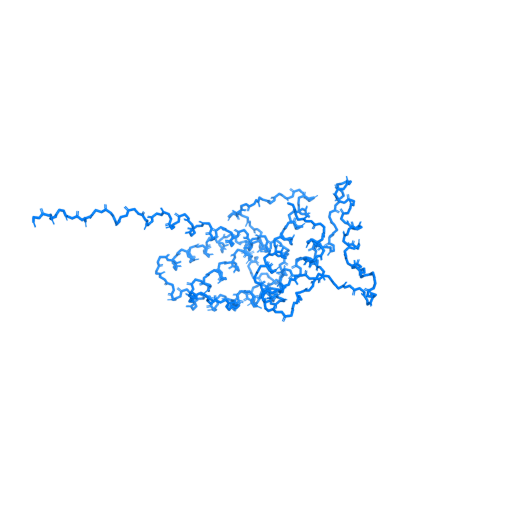DRVSSVVSCVQCVCCVPVVDAHDVVSLVSLLLSLLQLVRDPDPVRSVSSLVSSLVSVQSNVVVVVDHDDLAADLQDLDLLLLLLLLLLLLQVLQVVQDDVPDDDDGLSNVCSNVCQQFVLVSVVVSVVVSVVSLVVDDPVVSVVSVVSVVSSVVSHDPCSNVDRHGRDSSSSVSNVNSNVVVVVVVVVVVVVPPDPDPPDDDDDDD

Secondary structure (DSSP, 8-state):
---HHHHHHHHH-EEE-SSGGG-EEEPPPPS-SSS---HHHHHHHHHHHHHHHS-PPPPHHHHHHHHHHHT-GGG-SSHHHHHHHHHHHHHHHHHHHHTTT----SS--SS---HHHHHHHHHHHHHHHHHTTSPTT--PPPHHHHHHHHHHHSHHHHHHHHHHHHHHHHHHS-HHHHHHHHHHHHHHHTTSPTTTTT--PPPPTHHHHHHHHHHHHHHHHHHHHHTTSSSSS---------

pLDDT: mean 86.35, std 17.24, range [29.81, 97.88]

Radius of gyration: 21.66 Å; chains: 1; bounding box: 67×71×53 Å

Organism: NCBI:txid2043169